Protein AF-X0XGS8-F1 (afdb_monomer)

Solvent-accessible surface area (backbone atoms only — not comparable to full-atom values): 13625 Å² total; per-residue (Å²): 110,66,70,63,52,53,54,38,59,57,40,64,45,49,81,46,58,87,55,101,89,42,46,64,49,59,59,74,60,36,56,24,54,25,38,37,79,72,68,58,21,57,31,43,40,76,42,61,38,80,87,76,38,92,86,30,62,34,57,69,48,92,73,86,45,70,42,61,46,48,38,51,48,50,21,26,40,64,55,73,32,54,31,41,35,23,34,34,22,59,40,99,80,73,67,50,75,74,46,74,49,73,31,39,37,69,42,73,51,67,63,89,89,47,61,28,33,32,36,42,54,82,58,89,68,53,80,49,44,72,32,38,73,76,50,38,90,48,94,77,57,32,53,31,43,30,34,33,32,22,61,57,34,65,67,42,59,61,41,60,46,49,51,71,43,56,47,101,83,65,49,50,40,50,65,32,40,35,35,41,35,62,49,78,66,59,69,84,91,53,71,79,77,59,45,57,34,54,16,38,85,73,3,41,31,25,44,59,45,93,85,75,40,54,35,51,60,72,79,40,35,31,43,43,44,65,51,44,92,98,62,89,68,80,78,48,84,42,75,50,81,65,134

Sequence (243 aa):
GALCYDAGLSVNMDYGPSGAIGGSGANGLAPADALKNTFSYSSAVKGYDSNSGPGQPIPIAMNNSYTGLLGMINPNLDAGYPVILGLVRYGLDGKTQVAGHEIVCDGYGFNLQVRYHHLNMGWGGVDDLWYSLDTIETTPDYDAVYQCVYNIRPTGTGEMVSGRVTGLNGIPIAGVQVSASVDPPPPPPTIPLPVRDSTNDRGIYAFRDSFFNQFLGSNTSYIVCAGRSGYFFQPHPQSLYTT

Foldseek 3Di:
DVVVVLQCVLQVWPDWDDDPPIDIDGPLQSSQVSCCPPVQAPGKDKAADPPVDPPDFFDDPPPPPLPTPNVQQVLCLLLQHKKKWKFFDDDPVRPHTPDIAIWIWRDWDDDPNQIWTQIGRVPPPQLRDTHRQCWRDHVVTTRHTGIMIGPTGNFADADKDKDFDADPVRQGDWFKKKWKAFPPADDPPDGDDTQIFTAHNRRMTISDDPDPRDDHHAPTFIWMDIDDPPDDDDTDGDGPHDD

pLDDT: mean 84.82, std 13.32, range [37.72, 98.5]

Nearest PDB structures (foldseek):
  7kjk-assembly1_Q3  TM=5.037E-01  e=3.241E-01  Vibrio phage XM1
  6yoa-assembly1_B  TM=5.015E-01  e=1.302E+00  Ligustrum vulgare
  3db4-assembly1_A  TM=4.323E-01  e=2.270E+00  Homo sapiens
  7yt9-assembly1_A  TM=2.874E-01  e=2.031E+00  Arabidopsis thaliana
  2x1k-assembly1_A-2  TM=2.047E-01  e=3.543E+00  Deinococcus radiodurans

Organism: NCBI:txid412755

Secondary structure (DSSP, 8-state):
-HHHHHHHHHTT-B---SBTTB--B--TTHHHHHHHHTT--SEEEEE--TTT-TTPPPPBPTTS-S-BHHHHHHHHHHTT--EEEEEEEE-TTSSSEEEEEEEEEEEEEEETTEEEEEEE-SSTTTT-EEEBTTBB--SS-B-EEEEEEEEEESS-BSB--EEE-B-TTS-B-TT-EEEEEESSPPPTT--PPPEEEE--TTSEEE---SSS-BPBPTT--EEEEEE-TT-----EEE-----

Mean predicted aligned error: 6.89 Å

Radius of gyration: 19.71 Å; Cα contacts (8 Å, |Δi|>4): 513; chains: 1; bounding box: 53×38×56 Å

Structure (mmCIF, N/CA/C/O backbone):
data_AF-X0XGS8-F1
#
_entry.id   AF-X0XGS8-F1
#
loop_
_atom_site.group_PDB
_atom_site.id
_atom_site.type_symbol
_atom_site.label_atom_id
_atom_site.label_alt_id
_atom_site.label_comp_id
_atom_site.label_asym_id
_atom_site.label_entity_id
_atom_site.label_seq_id
_atom_site.pdbx_PDB_ins_code
_atom_site.Cartn_x
_atom_site.Cartn_y
_atom_site.Cartn_z
_atom_site.occupancy
_atom_site.B_iso_or_equiv
_atom_site.auth_seq_id
_atom_site.auth_comp_id
_atom_site.auth_asym_id
_atom_site.auth_atom_id
_atom_site.pdbx_PDB_model_num
ATOM 1 N N . GLY A 1 1 ? -4.846 -2.352 -24.667 1.00 73.00 1 GLY A N 1
ATOM 2 C CA . GLY A 1 1 ? -3.897 -1.316 -25.111 1.00 73.00 1 GLY A CA 1
ATOM 3 C C . GLY A 1 1 ? -4.241 0.055 -24.564 1.00 73.00 1 GLY A C 1
ATOM 4 O O . GLY A 1 1 ? -3.390 0.629 -23.908 1.00 73.00 1 GLY A O 1
ATOM 5 N N . ALA A 1 2 ? -5.464 0.554 -24.795 1.00 92.50 2 ALA A N 1
ATOM 6 C CA . ALA A 1 2 ? -5.867 1.922 -24.433 1.00 92.50 2 ALA A CA 1
ATOM 7 C C . ALA A 1 2 ? -5.542 2.317 -22.979 1.00 92.50 2 ALA A C 1
ATOM 9 O O . ALA A 1 2 ? -4.826 3.285 -22.778 1.00 92.50 2 ALA A O 1
ATOM 10 N N . LEU A 1 3 ? -5.926 1.500 -21.988 1.00 95.12 3 LEU A N 1
ATOM 11 C CA . LEU A 1 3 ? -5.628 1.791 -20.578 1.00 95.12 3 LEU A CA 1
ATOM 12 C C . LEU A 1 3 ? -4.127 1.991 -20.297 1.00 95.12 3 LEU A C 1
ATOM 14 O O . LEU A 1 3 ? -3.757 2.931 -19.606 1.00 95.12 3 LEU A O 1
ATOM 18 N N . CYS A 1 4 ? -3.258 1.129 -20.834 1.00 95.00 4 CYS A N 1
ATOM 19 C CA . CYS A 1 4 ? -1.810 1.242 -20.632 1.00 95.00 4 CYS A CA 1
ATOM 20 C C . CYS A 1 4 ? -1.239 2.501 -21.296 1.00 95.00 4 CYS A C 1
ATOM 22 O O . CYS A 1 4 ? -0.341 3.131 -20.746 1.00 95.00 4 CYS A O 1
ATOM 24 N N . TYR A 1 5 ? -1.769 2.864 -22.465 1.00 95.50 5 TYR A N 1
ATOM 25 C CA . TYR A 1 5 ? -1.369 4.076 -23.171 1.00 95.50 5 TYR A CA 1
ATOM 26 C C . TYR A 1 5 ? -1.779 5.335 -22.396 1.00 95.50 5 TYR A C 1
ATOM 28 O O . TYR A 1 5 ? -0.940 6.201 -22.153 1.00 95.50 5 TYR A O 1
ATOM 36 N N . ASP A 1 6 ? -3.029 5.395 -21.932 1.00 98.00 6 ASP A N 1
ATOM 37 C CA . ASP A 1 6 ? -3.552 6.516 -21.146 1.00 98.00 6 ASP A CA 1
ATOM 38 C C . ASP A 1 6 ? -2.813 6.648 -19.807 1.00 98.00 6 ASP A C 1
ATOM 40 O O . ASP A 1 6 ? -2.440 7.750 -19.403 1.00 98.00 6 ASP A O 1
ATOM 44 N N . ALA A 1 7 ? -2.527 5.519 -19.148 1.00 97.12 7 ALA A N 1
ATOM 45 C CA . ALA A 1 7 ? -1.719 5.484 -17.934 1.00 97.12 7 ALA A CA 1
ATOM 46 C C . ALA A 1 7 ? -0.314 6.049 -18.180 1.00 97.12 7 ALA A C 1
ATOM 48 O O . ALA A 1 7 ? 0.110 6.944 -17.452 1.00 97.12 7 ALA A O 1
ATOM 49 N N . GLY A 1 8 ? 0.383 5.607 -19.231 1.00 97.56 8 GLY A N 1
ATOM 50 C CA . GLY A 1 8 ? 1.710 6.127 -19.561 1.00 97.56 8 GLY A CA 1
ATOM 51 C C . GLY A 1 8 ? 1.697 7.618 -19.922 1.00 97.56 8 GLY A C 1
ATOM 52 O O . GLY A 1 8 ? 2.539 8.375 -19.443 1.00 97.56 8 GLY A O 1
ATOM 53 N N . LEU A 1 9 ? 0.709 8.084 -20.695 1.00 97.94 9 LEU A N 1
ATOM 54 C CA . LEU A 1 9 ? 0.562 9.514 -20.990 1.00 97.94 9 LEU A CA 1
ATOM 55 C C . LEU A 1 9 ? 0.341 10.347 -19.722 1.00 97.94 9 LEU A C 1
ATOM 57 O O . LEU A 1 9 ? 0.957 11.399 -19.567 1.00 97.94 9 LEU A O 1
ATOM 61 N N . SER A 1 10 ? -0.495 9.869 -18.798 1.00 98.12 10 SER A N 1
ATOM 62 C CA . SER A 1 10 ? -0.848 10.603 -17.575 1.00 98.12 10 SER A CA 1
ATOM 63 C C . SER A 1 10 ? 0.335 10.870 -16.633 1.00 98.12 10 SER A C 1
ATOM 65 O O . SER A 1 10 ? 0.278 11.793 -15.822 1.00 98.12 10 SER A O 1
ATOM 67 N N . VAL A 1 11 ? 1.414 10.088 -16.752 1.00 97.50 11 VAL A N 1
ATOM 68 C CA . VAL A 1 11 ? 2.640 10.226 -15.948 1.00 97.50 11 VAL A CA 1
ATOM 69 C C . VAL A 1 11 ? 3.809 10.826 -16.732 1.00 97.50 11 VAL A C 1
ATOM 71 O O . VAL A 1 11 ? 4.928 10.846 -16.224 1.00 97.50 11 VAL A O 1
ATOM 74 N N . ASN A 1 12 ? 3.561 11.337 -17.945 1.00 97.25 12 ASN A N 1
ATOM 75 C CA . ASN A 1 12 ? 4.588 11.829 -18.870 1.00 97.25 12 ASN A CA 1
ATOM 76 C C . ASN A 1 12 ? 5.692 10.790 -19.126 1.00 97.25 12 ASN A C 1
ATOM 78 O O . ASN A 1 12 ? 6.876 11.106 -19.030 1.00 97.25 12 ASN A O 1
ATOM 82 N N . MET A 1 13 ? 5.292 9.547 -19.409 1.00 97.25 13 MET A N 1
ATOM 83 C CA . MET A 1 13 ? 6.212 8.448 -19.698 1.00 97.25 13 MET A CA 1
ATOM 84 C C . MET A 1 13 ? 7.216 8.835 -20.792 1.00 97.25 13 MET A C 1
ATOM 86 O O . MET A 1 13 ? 6.824 9.219 -21.897 1.00 97.25 13 MET A O 1
ATOM 90 N N . ASP A 1 14 ? 8.504 8.687 -20.493 1.00 95.31 14 ASP A N 1
ATOM 91 C CA . ASP A 1 14 ? 9.573 8.754 -21.482 1.00 95.31 14 ASP A CA 1
ATOM 92 C C . ASP A 1 14 ? 9.628 7.411 -22.208 1.00 95.31 14 ASP A C 1
ATOM 94 O O . ASP A 1 14 ? 10.188 6.434 -21.710 1.00 95.31 14 ASP A O 1
ATOM 98 N N . TYR A 1 15 ? 8.929 7.327 -23.339 1.00 94.56 15 TYR A N 1
ATOM 99 C CA . TYR A 1 15 ? 8.806 6.090 -24.099 1.00 94.56 15 TYR A CA 1
ATOM 100 C C . TYR A 1 15 ? 10.093 5.777 -24.862 1.00 94.56 15 TYR A C 1
ATOM 102 O O . TYR A 1 15 ? 10.441 6.453 -25.831 1.00 94.56 15 TYR A O 1
ATOM 110 N N . GLY A 1 16 ? 10.744 4.680 -24.487 1.00 92.00 16 GLY A N 1
ATOM 111 C CA . GLY A 1 16 ? 11.865 4.100 -25.218 1.00 92.00 16 GLY A CA 1
ATOM 112 C C . GLY A 1 16 ? 11.541 2.742 -25.852 1.00 92.00 16 GLY A C 1
ATOM 113 O O . GLY A 1 16 ? 10.512 2.125 -25.558 1.00 92.00 16 GLY A O 1
ATOM 114 N N . PRO A 1 17 ? 12.421 2.244 -26.738 1.00 86.69 17 PRO A N 1
ATOM 115 C CA . PRO A 1 17 ? 12.290 0.913 -27.322 1.00 86.69 17 PRO A CA 1
ATOM 116 C C . PRO A 1 17 ? 12.443 -0.182 -26.256 1.00 86.69 17 PRO A C 1
ATOM 118 O O . PRO A 1 17 ? 13.218 -0.041 -25.312 1.00 86.69 17 PRO A O 1
ATOM 121 N N . SER A 1 18 ? 11.754 -1.311 -26.434 1.00 78.50 18 SER A N 1
ATOM 122 C CA . SER A 1 18 ? 11.944 -2.497 -25.590 1.00 78.50 18 SER A CA 1
ATOM 123 C C . SER A 1 18 ? 13.319 -3.137 -25.827 1.00 78.50 18 SER A C 1
ATOM 125 O O . SER A 1 18 ? 13.690 -3.357 -26.982 1.00 78.50 18 SER A O 1
ATOM 127 N N . GLY A 1 19 ? 14.040 -3.518 -24.771 1.00 67.44 19 GLY A N 1
ATOM 128 C CA . GLY A 1 19 ? 15.270 -4.312 -24.876 1.00 67.44 19 GLY A CA 1
ATOM 129 C C . GLY A 1 19 ? 16.224 -4.111 -23.698 1.00 67.44 19 GLY A C 1
ATOM 130 O O . GLY A 1 19 ? 15.940 -3.351 -22.787 1.00 67.44 19 GLY A O 1
ATOM 131 N N . ALA A 1 20 ? 17.389 -4.762 -23.731 1.00 61.16 20 ALA A N 1
ATOM 132 C CA . ALA A 1 20 ? 18.354 -4.764 -22.620 1.00 61.16 20 ALA A CA 1
ATOM 133 C C . ALA A 1 20 ? 19.003 -3.396 -22.301 1.00 61.16 20 ALA A C 1
ATOM 135 O O . ALA A 1 20 ? 19.656 -3.249 -21.275 1.00 61.16 20 ALA A O 1
ATOM 136 N N . ILE A 1 21 ? 18.861 -2.419 -23.198 1.00 63.62 21 ILE A N 1
ATOM 137 C CA . ILE A 1 21 ? 19.455 -1.072 -23.113 1.00 63.62 21 ILE A CA 1
ATOM 138 C C . ILE A 1 21 ? 18.406 0.036 -23.298 1.00 63.62 21 ILE A C 1
ATOM 140 O O . ILE A 1 21 ? 18.760 1.199 -23.467 1.00 63.62 21 ILE A O 1
ATOM 144 N N . GLY A 1 22 ? 17.121 -0.328 -23.311 1.00 71.75 22 GLY A N 1
ATOM 145 C CA . GLY A 1 22 ? 16.003 0.589 -23.501 1.00 71.75 22 GLY A CA 1
ATOM 146 C C . GLY A 1 22 ? 14.862 0.264 -22.545 1.00 71.75 22 GLY A C 1
ATOM 147 O O . GLY A 1 22 ? 14.815 -0.803 -21.941 1.00 71.75 22 GLY A O 1
ATOM 148 N N . GLY A 1 23 ? 13.941 1.198 -22.385 1.00 87.00 23 GLY A N 1
ATOM 149 C CA . GLY A 1 23 ? 12.796 1.048 -21.504 1.00 87.00 23 GLY A CA 1
ATOM 150 C C . GLY A 1 23 ? 11.910 2.274 -21.598 1.00 87.00 23 GLY A C 1
ATOM 151 O O . GLY A 1 23 ? 12.301 3.280 -22.185 1.00 87.00 23 GLY A O 1
ATOM 152 N N . SER A 1 24 ? 10.707 2.171 -21.049 1.00 92.56 24 SER A N 1
ATOM 153 C CA . SER A 1 24 ? 9.871 3.342 -20.805 1.00 92.56 24 SER A CA 1
ATOM 154 C C . SER A 1 24 ? 9.912 3.646 -19.316 1.00 92.56 24 SER A C 1
ATOM 156 O O . SER A 1 24 ? 9.755 2.725 -18.517 1.00 92.56 24 SER A O 1
ATOM 158 N N . GLY A 1 25 ? 10.168 4.900 -18.952 1.00 92.31 25 GLY A N 1
ATOM 159 C CA . GLY A 1 25 ? 10.311 5.310 -17.556 1.00 92.31 25 GLY A CA 1
ATOM 160 C C . GLY A 1 25 ? 9.501 6.556 -17.231 1.00 92.31 25 GLY A C 1
ATOM 161 O O . GLY A 1 25 ? 9.296 7.429 -18.072 1.00 92.31 25 GLY A O 1
ATOM 162 N N . ALA A 1 26 ? 9.053 6.653 -15.986 1.00 94.62 26 ALA A N 1
ATOM 163 C CA . ALA A 1 26 ? 8.418 7.842 -15.439 1.00 94.62 26 ALA A CA 1
ATOM 164 C C . ALA A 1 26 ? 8.877 8.035 -13.989 1.00 94.62 26 ALA A C 1
ATOM 166 O O . ALA A 1 26 ? 9.552 7.189 -13.413 1.00 94.62 26 ALA A O 1
ATOM 167 N N . ASN A 1 27 ? 8.510 9.155 -13.375 1.00 92.19 27 ASN A N 1
ATOM 168 C CA . ASN A 1 27 ? 8.712 9.326 -11.939 1.00 92.19 27 ASN A CA 1
ATOM 169 C C . ASN A 1 27 ? 7.740 8.411 -11.168 1.00 92.19 27 ASN A C 1
ATOM 171 O O . ASN A 1 27 ? 6.529 8.591 -11.297 1.00 92.19 27 ASN A O 1
ATOM 175 N N . GLY A 1 28 ? 8.240 7.502 -10.323 1.00 90.69 28 GLY A N 1
ATOM 176 C CA . GLY A 1 28 ? 7.422 6.548 -9.557 1.00 90.69 28 GLY A CA 1
ATOM 177 C C . GLY A 1 28 ? 6.407 7.157 -8.574 1.00 90.69 28 GLY A C 1
ATOM 178 O O . GLY A 1 28 ? 5.485 6.472 -8.137 1.00 90.69 28 GLY A O 1
ATOM 179 N N . LEU A 1 29 ? 6.486 8.462 -8.269 1.00 94.88 29 LEU A N 1
ATOM 180 C CA . LEU A 1 29 ? 5.462 9.192 -7.500 1.00 94.88 29 LEU A CA 1
ATOM 181 C C . LEU A 1 29 ? 4.423 9.916 -8.373 1.00 94.88 29 LEU A C 1
ATOM 183 O O . LEU A 1 29 ? 3.400 10.367 -7.850 1.00 94.88 29 LEU A O 1
ATOM 187 N N . ALA A 1 30 ? 4.652 10.042 -9.684 1.00 96.88 30 ALA A N 1
ATOM 188 C CA . ALA A 1 30 ? 3.688 10.625 -10.620 1.00 96.88 30 ALA A CA 1
ATOM 189 C C . ALA A 1 30 ? 2.334 9.887 -10.666 1.00 96.88 30 ALA A C 1
ATOM 191 O O . ALA A 1 30 ? 1.318 10.579 -10.796 1.00 96.88 30 ALA A O 1
ATOM 192 N N . PRO A 1 31 ? 2.253 8.546 -10.481 1.00 97.81 31 PRO A N 1
ATOM 193 C CA . PRO A 1 31 ? 0.974 7.847 -10.409 1.00 97.81 31 PRO A CA 1
ATOM 194 C C . PRO A 1 31 ? 0.012 8.437 -9.376 1.00 97.81 31 PRO A C 1
ATOM 196 O O . PRO A 1 31 ? -1.185 8.485 -9.634 1.00 97.81 31 PRO A O 1
ATOM 199 N N . ALA A 1 32 ? 0.503 8.958 -8.245 1.00 97.81 32 ALA A N 1
ATOM 200 C CA . ALA A 1 32 ? -0.362 9.570 -7.237 1.00 97.81 32 ALA A CA 1
ATOM 201 C C . ALA A 1 32 ? -1.150 10.766 -7.797 1.00 97.81 32 ALA A C 1
ATOM 203 O O . ALA A 1 32 ? -2.349 10.896 -7.554 1.00 97.81 32 ALA A O 1
ATOM 204 N N . ASP A 1 33 ? -0.492 11.637 -8.564 1.00 98.12 33 ASP A N 1
ATOM 205 C CA . ASP A 1 33 ? -1.144 12.804 -9.162 1.00 98.12 33 ASP A CA 1
ATOM 206 C C . ASP A 1 33 ? -1.994 12.407 -10.367 1.00 98.12 33 ASP A C 1
ATOM 208 O O . ASP A 1 33 ? -3.099 12.920 -10.520 1.00 98.12 33 ASP A O 1
ATOM 212 N N . ALA A 1 34 ? -1.523 11.466 -11.187 1.00 98.31 34 ALA A N 1
ATOM 213 C CA . ALA A 1 34 ? -2.273 10.953 -12.329 1.00 98.31 34 ALA A CA 1
ATOM 214 C C . ALA A 1 34 ? -3.599 10.303 -11.904 1.00 98.31 34 ALA A C 1
ATOM 216 O O . ALA A 1 34 ? -4.648 10.614 -12.472 1.00 98.31 34 AL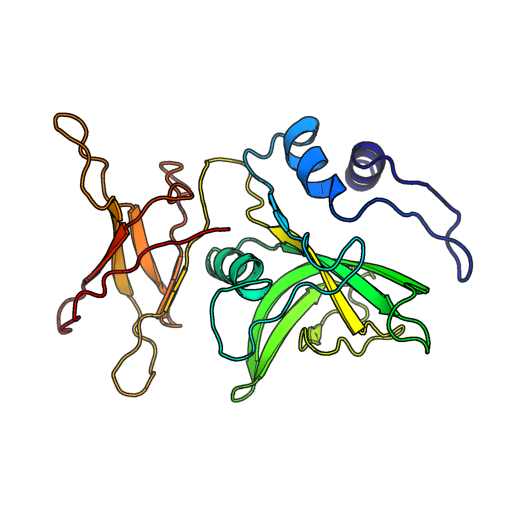A A O 1
ATOM 217 N N . LEU A 1 35 ? -3.575 9.463 -10.863 1.00 98.25 35 LEU A N 1
ATOM 218 C CA . LEU A 1 35 ? -4.767 8.830 -10.294 1.00 98.25 35 LEU A CA 1
ATOM 219 C C . LEU A 1 35 ? -5.817 9.872 -9.897 1.00 98.25 35 LEU A C 1
ATOM 221 O O . LEU A 1 35 ? -6.986 9.716 -10.243 1.00 98.25 35 LEU A O 1
ATOM 225 N N . LYS A 1 36 ? -5.405 10.963 -9.242 1.00 97.50 36 LYS A N 1
ATOM 226 C CA . LYS A 1 36 ? -6.321 12.029 -8.809 1.00 97.50 36 LYS A CA 1
ATOM 227 C C . LYS A 1 36 ? -6.790 12.917 -9.961 1.00 97.50 36 LYS A C 1
ATOM 229 O O . LYS A 1 36 ? -7.985 13.134 -10.129 1.00 97.50 36 LYS A O 1
ATOM 234 N N . ASN A 1 37 ? -5.856 13.423 -10.761 1.00 97.69 37 ASN A N 1
ATOM 235 C CA . ASN A 1 37 ? -6.121 14.489 -11.729 1.00 97.69 37 ASN A CA 1
ATOM 236 C C . ASN A 1 37 ? -6.659 13.969 -13.067 1.00 97.69 37 ASN A C 1
ATOM 238 O O . ASN A 1 37 ? -7.365 14.696 -13.759 1.00 97.69 37 ASN A O 1
ATOM 242 N N . THR A 1 38 ? -6.316 12.732 -13.437 1.00 97.88 38 THR A N 1
ATOM 243 C CA . THR A 1 38 ? -6.716 12.119 -14.715 1.00 97.88 38 THR A CA 1
ATOM 244 C C . THR A 1 38 ? -7.781 11.052 -14.498 1.00 97.88 38 THR A C 1
ATOM 246 O O . THR A 1 38 ? -8.801 11.047 -15.182 1.00 97.88 38 THR A O 1
ATOM 249 N N . PHE A 1 39 ? -7.584 10.173 -13.511 1.00 97.44 39 PHE A N 1
ATOM 250 C CA . PHE A 1 39 ? -8.469 9.023 -13.280 1.00 97.44 39 PHE A CA 1
ATOM 251 C C . PHE A 1 39 ? -9.511 9.243 -12.176 1.00 97.44 39 PHE A C 1
ATOM 253 O O . PHE A 1 39 ? -10.277 8.330 -11.875 1.00 97.44 39 PHE A O 1
ATOM 260 N N . SER A 1 40 ? -9.592 10.455 -11.614 1.00 96.38 40 SER A N 1
ATOM 261 C CA . SER A 1 40 ? -10.623 10.870 -10.650 1.00 96.38 40 SER A CA 1
ATOM 262 C C . SER A 1 40 ? -10.678 10.037 -9.361 1.00 96.38 40 SER A C 1
ATOM 264 O O . SER A 1 40 ? -11.723 9.956 -8.716 1.00 96.38 40 SER A O 1
ATOM 266 N N . TYR A 1 41 ? -9.558 9.435 -8.955 1.00 95.00 41 TYR A N 1
ATOM 267 C CA . TYR A 1 41 ? -9.434 8.855 -7.620 1.00 95.00 41 TYR A CA 1
ATOM 268 C C . TYR A 1 41 ? -9.494 9.975 -6.581 1.00 95.00 41 TYR A C 1
ATOM 270 O O . TYR A 1 41 ? -8.794 10.981 -6.698 1.00 95.00 41 TYR A O 1
ATOM 278 N N . SER A 1 42 ? -10.299 9.806 -5.534 1.00 91.81 42 SER A N 1
ATOM 279 C CA . SER A 1 42 ? -10.383 10.792 -4.453 1.00 91.81 42 SER A CA 1
ATOM 280 C C . SER A 1 42 ? -9.106 10.860 -3.615 1.00 91.81 42 SER A C 1
ATOM 282 O O . SER A 1 42 ? -8.850 11.867 -2.953 1.00 91.81 42 SER A O 1
ATOM 284 N N . SER A 1 43 ? -8.313 9.785 -3.603 1.00 92.62 43 SER A N 1
ATOM 285 C CA . SER A 1 43 ? -7.098 9.707 -2.806 1.00 92.62 43 SER A CA 1
ATOM 286 C C . SER A 1 43 ? -6.035 8.833 -3.463 1.00 92.62 43 SER A C 1
ATOM 288 O O . SER A 1 43 ? -6.329 7.779 -4.027 1.00 92.62 43 SER A O 1
ATOM 290 N N . ALA A 1 44 ? -4.804 9.331 -3.391 1.00 95.19 44 ALA A N 1
ATOM 291 C CA . ALA A 1 44 ? -3.549 8.641 -3.647 1.00 95.19 44 ALA A CA 1
ATOM 292 C C . ALA A 1 44 ? -2.439 9.514 -3.037 1.00 95.19 44 ALA A C 1
ATOM 294 O O . ALA A 1 44 ? -2.359 10.723 -3.317 1.00 95.19 44 ALA A O 1
ATOM 295 N N . VAL A 1 45 ? -1.623 8.925 -2.167 1.00 93.62 45 VAL A N 1
ATOM 296 C CA . VAL A 1 45 ? -0.640 9.633 -1.338 1.00 93.62 45 VAL A CA 1
ATOM 297 C C . VAL A 1 45 ? 0.769 9.199 -1.718 1.00 93.62 45 VAL A C 1
ATOM 299 O O . VAL A 1 45 ? 1.032 8.016 -1.912 1.00 93.62 45 VAL A O 1
ATOM 302 N N . LYS A 1 46 ? 1.672 10.178 -1.835 1.00 93.69 46 LYS A N 1
ATOM 303 C CA . LYS A 1 46 ? 3.092 9.971 -2.134 1.00 93.69 46 LYS A CA 1
ATOM 304 C C . LYS A 1 46 ? 3.842 9.676 -0.838 1.00 93.69 46 LYS A C 1
ATOM 306 O O . LYS A 1 46 ? 3.879 10.520 0.050 1.00 93.69 46 LYS A O 1
ATOM 311 N N . GLY A 1 47 ? 4.451 8.506 -0.754 1.00 89.94 47 GLY A N 1
ATOM 312 C CA . GLY A 1 47 ? 5.353 8.086 0.308 1.00 89.94 47 GLY A CA 1
ATOM 313 C C . GLY A 1 47 ? 6.791 8.048 -0.193 1.00 89.94 47 GLY A C 1
ATOM 314 O O . GLY A 1 47 ? 7.091 7.356 -1.163 1.00 89.94 47 GLY A O 1
ATOM 315 N N . TYR A 1 48 ? 7.674 8.800 0.455 1.00 86.50 48 TYR A N 1
ATOM 316 C CA . TYR A 1 48 ? 9.116 8.812 0.210 1.00 86.50 48 TYR A CA 1
ATOM 317 C C . TYR A 1 48 ? 9.826 9.380 1.443 1.00 86.50 48 TYR A C 1
ATOM 319 O O . TYR A 1 48 ? 9.213 10.100 2.233 1.00 86.50 48 TYR A O 1
ATOM 327 N N . ASP A 1 49 ? 11.110 9.075 1.617 1.00 82.69 49 ASP A N 1
ATOM 328 C CA . ASP A 1 49 ? 11.904 9.689 2.680 1.00 82.69 49 ASP A CA 1
ATOM 329 C C . ASP A 1 49 ? 12.402 11.076 2.242 1.00 82.69 49 ASP A C 1
ATOM 331 O O . ASP A 1 49 ? 13.328 11.211 1.441 1.00 82.69 49 ASP A O 1
ATOM 335 N N . SER A 1 50 ? 11.776 12.133 2.765 1.00 68.38 50 SER A N 1
ATOM 336 C CA . SER A 1 50 ? 12.167 13.517 2.478 1.00 68.38 50 SER A CA 1
ATOM 337 C C . SER A 1 50 ? 13.449 13.958 3.186 1.00 68.38 50 SER A C 1
ATOM 339 O O . SER A 1 50 ? 14.044 14.955 2.780 1.00 68.38 50 SER A O 1
ATOM 341 N N . ASN A 1 51 ? 13.864 13.260 4.246 1.00 66.94 51 ASN A N 1
ATOM 342 C CA . ASN A 1 51 ? 14.994 13.655 5.088 1.00 66.94 51 ASN A CA 1
ATOM 343 C C . ASN A 1 51 ? 16.322 13.099 4.572 1.00 66.94 51 ASN A C 1
ATOM 345 O O . ASN A 1 51 ? 17.366 13.717 4.776 1.00 66.94 51 ASN A O 1
ATOM 349 N N . SER A 1 52 ? 16.279 11.958 3.885 1.00 64.25 52 SER A N 1
ATOM 350 C CA . SER A 1 52 ? 17.473 11.288 3.357 1.00 64.25 52 SER A CA 1
ATOM 351 C C . SER A 1 52 ? 17.872 11.778 1.956 1.00 64.25 52 SER A C 1
ATOM 353 O O . SER A 1 52 ? 18.992 11.541 1.506 1.00 64.25 52 SER A O 1
ATOM 355 N N . GLY A 1 53 ? 16.997 12.534 1.286 1.00 60.69 53 GLY A N 1
ATOM 356 C CA . GLY A 1 53 ? 17.212 13.060 -0.062 1.00 60.69 53 GLY A CA 1
ATOM 357 C C . GLY A 1 53 ? 16.621 12.170 -1.165 1.00 60.69 53 GLY A C 1
ATOM 358 O O . GLY A 1 53 ? 16.164 11.058 -0.896 1.00 60.69 53 GLY A O 1
ATOM 359 N N . PRO A 1 54 ? 16.586 12.651 -2.424 1.00 59.34 54 PRO A N 1
ATOM 360 C CA . PRO A 1 54 ? 15.960 11.924 -3.522 1.00 59.34 54 PRO A CA 1
ATOM 361 C C . PRO A 1 54 ? 16.596 10.549 -3.718 1.00 59.34 54 PRO A C 1
ATOM 363 O O . PRO A 1 54 ? 17.818 10.426 -3.793 1.00 59.34 54 PRO A O 1
ATOM 366 N N . GLY A 1 55 ? 15.756 9.524 -3.837 1.00 65.88 55 GLY A N 1
ATOM 367 C CA . GLY A 1 55 ? 16.224 8.195 -4.199 1.00 65.88 55 GLY A CA 1
ATOM 368 C C . GLY A 1 55 ? 16.806 7.356 -3.063 1.00 65.88 55 GLY A C 1
ATOM 369 O O . GLY A 1 55 ? 17.389 6.307 -3.338 1.00 65.88 55 GLY A O 1
ATOM 370 N N . GLN A 1 56 ? 16.673 7.798 -1.812 1.00 78.62 56 GLN A N 1
ATOM 371 C CA . GLN A 1 56 ? 17.061 7.005 -0.646 1.00 78.62 56 GLN A CA 1
ATOM 372 C C . GLN A 1 56 ? 15.936 6.064 -0.191 1.00 78.62 56 GLN A C 1
ATOM 374 O O . GLN A 1 56 ? 14.763 6.395 -0.390 1.00 78.62 56 GLN A O 1
ATOM 379 N N . PRO A 1 57 ? 16.269 4.910 0.420 1.00 79.12 57 PRO A N 1
ATOM 380 C CA . PRO A 1 57 ? 15.276 3.948 0.881 1.00 79.12 57 PRO A CA 1
ATOM 381 C C . PRO A 1 57 ? 14.320 4.578 1.886 1.00 79.12 57 PRO A C 1
ATOM 383 O O . PRO A 1 57 ? 14.739 5.354 2.745 1.00 79.12 57 PRO A O 1
ATOM 386 N N . ILE A 1 58 ? 13.047 4.193 1.836 1.00 78.75 58 ILE A N 1
ATOM 387 C CA . ILE A 1 58 ? 12.123 4.527 2.918 1.00 78.75 58 ILE A CA 1
ATOM 388 C C . ILE A 1 58 ? 12.463 3.604 4.090 1.00 78.75 58 ILE A C 1
ATOM 390 O O . ILE A 1 58 ? 12.424 2.384 3.911 1.00 78.75 58 ILE A O 1
ATOM 394 N N . PRO A 1 59 ? 12.747 4.129 5.296 1.00 76.56 59 PRO A N 1
ATOM 395 C CA . PRO A 1 59 ? 13.058 3.283 6.435 1.00 76.56 59 PRO A CA 1
ATOM 396 C C . PRO A 1 59 ? 11.953 2.254 6.701 1.00 76.56 59 PRO A C 1
ATOM 398 O O . PRO A 1 59 ? 10.776 2.594 6.889 1.00 76.56 59 PRO A O 1
ATOM 401 N N . ILE A 1 60 ? 12.352 0.985 6.748 1.00 69.69 60 ILE A N 1
ATOM 402 C CA . ILE A 1 60 ? 11.521 -0.105 7.251 1.00 69.69 60 ILE A CA 1
ATOM 403 C C . ILE A 1 60 ? 11.706 -0.117 8.766 1.00 69.69 60 ILE A C 1
ATOM 405 O O . ILE A 1 60 ? 12.810 -0.310 9.275 1.00 69.69 60 ILE A O 1
ATOM 409 N N . ALA A 1 61 ? 10.637 0.139 9.518 1.00 61.94 61 ALA A N 1
ATOM 410 C CA . ALA A 1 61 ? 10.7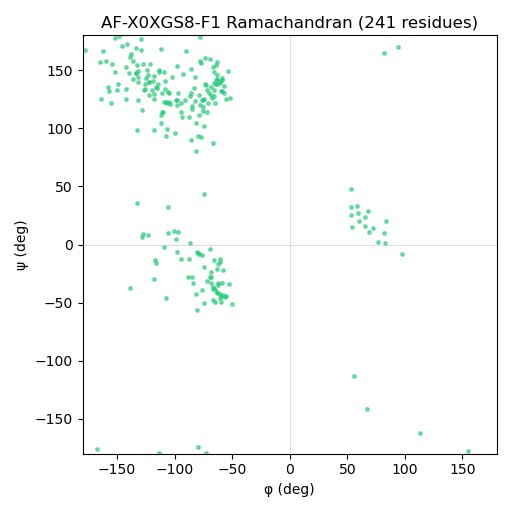24 0.097 10.970 1.00 61.94 61 ALA A CA 1
ATOM 411 C C . ALA A 1 61 ? 11.030 -1.336 11.448 1.00 61.94 61 ALA A C 1
ATOM 413 O O . ALA A 1 61 ? 10.259 -2.265 11.200 1.00 61.94 61 ALA A O 1
ATOM 414 N N . MET A 1 62 ? 12.140 -1.501 12.175 1.00 50.16 62 MET A N 1
ATOM 415 C CA . MET A 1 62 ? 12.704 -2.804 12.572 1.00 50.16 62 MET A CA 1
ATOM 416 C C . MET A 1 62 ? 11.872 -3.593 13.606 1.00 50.16 62 MET A C 1
ATOM 418 O O . MET A 1 62 ? 12.234 -4.708 13.966 1.00 50.16 62 MET A O 1
ATOM 422 N N . ASN A 1 63 ? 10.771 -3.044 14.128 1.00 49.06 63 ASN A N 1
ATOM 423 C CA . ASN A 1 63 ? 10.090 -3.566 15.322 1.00 49.06 63 ASN A CA 1
ATOM 424 C C . ASN A 1 63 ? 8.564 -3.703 15.182 1.00 49.06 63 ASN A C 1
ATOM 426 O O . ASN A 1 63 ? 7.841 -3.469 16.148 1.00 49.06 63 ASN A O 1
ATOM 430 N N . ASN A 1 64 ? 8.050 -4.063 13.999 1.00 51.03 64 ASN A N 1
ATOM 431 C CA . ASN A 1 64 ? 6.599 -4.120 13.732 1.00 51.03 64 ASN A CA 1
ATOM 432 C C . ASN A 1 64 ? 5.853 -2.807 14.047 1.00 51.03 64 ASN A C 1
ATOM 434 O O . ASN A 1 64 ? 4.625 -2.804 14.123 1.00 51.03 64 ASN A O 1
ATOM 438 N N . SER A 1 65 ? 6.578 -1.699 14.215 1.00 52.03 65 SER A N 1
ATOM 439 C CA . SER A 1 65 ? 5.995 -0.375 14.344 1.00 52.03 65 SER A CA 1
ATOM 440 C C . SER A 1 65 ? 5.413 0.020 12.991 1.00 52.03 65 SER A C 1
ATOM 442 O O . SER A 1 65 ? 6.081 -0.089 11.962 1.00 52.03 65 SER A O 1
ATOM 444 N N . TYR A 1 66 ? 4.162 0.475 12.983 1.00 58.56 66 TYR A N 1
ATOM 445 C CA . TYR A 1 66 ? 3.467 0.998 11.800 1.00 58.56 66 TYR A CA 1
ATOM 446 C C . TYR A 1 66 ? 3.977 2.407 11.442 1.00 58.56 66 TYR A C 1
ATOM 448 O O . TYR A 1 66 ? 3.206 3.318 11.169 1.00 58.56 66 TYR A O 1
ATOM 456 N N . THR A 1 67 ? 5.293 2.599 11.482 1.00 64.81 67 THR A N 1
ATOM 457 C CA . THR A 1 67 ? 6.000 3.841 11.153 1.00 64.81 67 THR A CA 1
ATOM 458 C C . THR A 1 67 ? 6.847 3.617 9.904 1.00 64.81 67 THR A C 1
ATOM 460 O O . THR A 1 67 ? 7.336 2.508 9.681 1.00 64.81 67 THR A O 1
ATOM 463 N N . GLY A 1 68 ? 7.045 4.654 9.091 1.00 80.69 68 GLY A N 1
ATOM 464 C CA . GLY A 1 68 ? 7.776 4.522 7.826 1.00 80.69 68 GLY A CA 1
ATOM 465 C C . GLY A 1 68 ? 7.018 3.658 6.814 1.00 80.69 68 GLY A C 1
ATOM 466 O O . GLY A 1 68 ? 5.791 3.727 6.727 1.00 80.69 68 GLY A O 1
ATOM 467 N N . LEU A 1 69 ? 7.734 2.827 6.050 1.00 89.25 69 LEU A N 1
ATOM 468 C CA . LEU A 1 69 ? 7.159 2.097 4.914 1.00 89.25 69 LEU A CA 1
ATOM 469 C C . LEU A 1 69 ? 5.972 1.196 5.294 1.00 89.25 69 LEU A C 1
ATOM 471 O O . LEU A 1 69 ? 4.943 1.186 4.620 1.00 89.25 69 LEU A O 1
ATOM 475 N N . LEU A 1 70 ? 6.081 0.466 6.405 1.00 89.69 70 LEU A N 1
ATOM 476 C CA . LEU A 1 70 ? 5.057 -0.497 6.822 1.00 89.69 70 LEU A CA 1
ATOM 477 C C . LEU A 1 70 ? 3.752 0.163 7.281 1.00 89.69 70 LEU A C 1
ATOM 479 O O . LEU A 1 70 ? 2.692 -0.446 7.141 1.00 89.69 70 LEU A O 1
ATOM 483 N N . GLY A 1 71 ? 3.827 1.394 7.797 1.00 87.25 71 GLY A N 1
ATOM 484 C CA . GLY A 1 71 ? 2.650 2.202 8.124 1.00 87.25 71 GLY A CA 1
ATOM 485 C C . GLY A 1 71 ? 1.881 2.657 6.884 1.00 87.25 71 GLY A C 1
ATOM 486 O O . GLY A 1 71 ? 0.668 2.810 6.944 1.00 87.25 71 GLY A O 1
ATOM 487 N N . MET A 1 72 ? 2.567 2.800 5.747 1.00 90.62 72 MET A N 1
ATOM 488 C CA . MET A 1 72 ? 1.941 3.136 4.466 1.00 90.62 72 MET A CA 1
ATOM 489 C C . MET A 1 72 ? 1.334 1.900 3.791 1.00 90.62 72 MET A C 1
ATOM 491 O O . MET A 1 72 ? 0.221 1.958 3.276 1.00 90.62 72 MET A O 1
ATOM 495 N N . ILE A 1 73 ? 2.038 0.763 3.809 1.00 93.75 73 ILE A N 1
ATOM 496 C CA . ILE A 1 73 ? 1.634 -0.439 3.063 1.00 93.75 73 ILE A CA 1
ATOM 497 C C . ILE A 1 73 ? 0.543 -1.236 3.790 1.00 93.75 73 ILE A C 1
ATOM 499 O O . ILE A 1 73 ? -0.517 -1.503 3.227 1.00 93.75 73 ILE A O 1
ATOM 503 N N . ASN A 1 74 ? 0.786 -1.650 5.036 1.00 92.12 74 ASN A N 1
ATOM 504 C CA . ASN A 1 74 ? -0.018 -2.712 5.649 1.00 92.12 74 ASN A CA 1
ATOM 505 C C . ASN A 1 74 ? -1.486 -2.319 5.887 1.00 92.12 74 ASN A C 1
ATOM 507 O O . ASN A 1 74 ? -2.339 -3.163 5.620 1.00 92.12 74 ASN A O 1
ATOM 511 N N . PRO A 1 75 ? -1.828 -1.079 6.298 1.00 91.12 75 PRO A N 1
ATOM 512 C CA . PRO A 1 75 ? -3.230 -0.690 6.433 1.00 91.12 75 PRO A CA 1
ATOM 513 C C . PRO A 1 75 ? -4.016 -0.722 5.124 1.00 91.12 75 PRO A C 1
ATOM 515 O O . PRO A 1 75 ? -5.197 -1.068 5.131 1.00 91.12 75 PRO A O 1
ATOM 518 N N . ASN A 1 76 ? -3.360 -0.423 3.999 1.00 93.56 76 ASN A N 1
ATOM 519 C CA . ASN A 1 76 ? -3.965 -0.551 2.676 1.00 93.56 76 ASN A CA 1
ATOM 520 C C . ASN A 1 76 ? -4.269 -2.018 2.371 1.00 93.56 76 ASN A C 1
ATOM 522 O O . ASN A 1 76 ? -5.408 -2.364 2.059 1.00 93.56 76 ASN A O 1
ATOM 526 N N . LEU A 1 77 ? -3.283 -2.895 2.566 1.00 95.00 77 LEU A N 1
ATOM 527 C CA . LEU A 1 77 ? -3.436 -4.328 2.316 1.00 95.00 77 LEU A CA 1
ATOM 528 C C . LEU A 1 77 ? -4.460 -4.988 3.254 1.00 95.00 77 LEU A C 1
ATOM 530 O O . LEU A 1 77 ? -5.251 -5.817 2.810 1.00 95.00 77 LEU A O 1
ATOM 534 N N . ASP A 1 78 ? -4.502 -4.592 4.528 1.00 93.31 78 ASP A N 1
ATOM 535 C CA . ASP A 1 78 ? -5.519 -5.036 5.491 1.00 93.31 78 ASP A CA 1
ATOM 536 C C . ASP A 1 78 ? -6.933 -4.602 5.070 1.00 93.31 78 ASP A C 1
ATOM 538 O O . ASP A 1 78 ? -7.899 -5.339 5.274 1.00 93.31 78 ASP A O 1
ATOM 542 N N . ALA A 1 79 ? -7.054 -3.425 4.446 1.00 90.06 79 ALA A N 1
ATOM 543 C CA . ALA A 1 79 ? -8.300 -2.921 3.876 1.00 90.06 79 ALA A CA 1
ATOM 544 C C . ALA A 1 79 ? -8.642 -3.532 2.500 1.00 90.06 79 ALA A C 1
ATOM 546 O O . ALA A 1 79 ? -9.748 -3.307 2.001 1.00 90.06 79 ALA A O 1
ATOM 547 N N . GLY A 1 80 ? -7.740 -4.321 1.905 1.00 91.50 80 GLY A N 1
ATOM 548 C CA . GLY A 1 80 ? -7.903 -4.935 0.584 1.00 91.50 80 GLY A CA 1
ATOM 549 C C . GLY A 1 80 ? -7.538 -4.024 -0.593 1.00 91.50 80 GLY A C 1
ATOM 550 O O . GLY A 1 80 ? -7.993 -4.270 -1.708 1.00 91.50 80 GLY A O 1
ATOM 551 N N . TYR A 1 81 ? -6.749 -2.976 -0.356 1.00 93.38 81 TYR A N 1
ATOM 552 C CA . TYR A 1 81 ? -6.275 -2.044 -1.377 1.00 93.38 81 TYR A CA 1
ATOM 553 C C . TYR A 1 81 ? -4.789 -2.289 -1.667 1.00 93.38 81 TYR A C 1
ATOM 555 O O . TYR A 1 81 ? -3.975 -2.192 -0.747 1.00 93.38 81 TYR A O 1
ATOM 563 N N . PRO A 1 82 ? -4.409 -2.595 -2.919 1.00 97.25 82 PRO A N 1
ATOM 564 C CA . PRO A 1 82 ? -3.006 -2.697 -3.295 1.00 97.25 82 PRO A CA 1
ATOM 565 C C . PRO A 1 82 ? -2.326 -1.322 -3.285 1.00 97.25 82 PRO A C 1
ATOM 567 O O . PRO A 1 82 ? -2.976 -0.278 -3.389 1.00 97.25 82 PRO A O 1
ATOM 570 N N . VAL A 1 83 ? -0.999 -1.330 -3.199 1.00 97.94 83 VAL A N 1
ATOM 571 C CA . VAL A 1 83 ? -0.148 -0.134 -3.258 1.00 97.94 83 VAL A CA 1
ATOM 572 C C . VAL A 1 83 ? 0.841 -0.243 -4.414 1.00 97.94 83 VAL A C 1
ATOM 574 O O . VAL A 1 83 ? 1.184 -1.345 -4.841 1.00 97.94 83 VAL A O 1
ATOM 577 N N . ILE A 1 84 ? 1.315 0.896 -4.914 1.00 98.44 84 ILE A N 1
ATOM 578 C CA . ILE A 1 84 ? 2.383 0.946 -5.923 1.00 98.44 84 ILE A CA 1
ATOM 579 C C . ILE A 1 84 ? 3.698 1.179 -5.188 1.00 98.44 84 ILE A C 1
ATOM 581 O O . ILE A 1 84 ? 3.771 2.094 -4.370 1.00 98.44 84 ILE A O 1
ATOM 585 N N . LEU A 1 85 ? 4.730 0.390 -5.471 1.00 97.25 85 LEU A N 1
ATOM 586 C CA . LEU A 1 85 ? 6.058 0.565 -4.881 1.00 97.25 85 LEU A CA 1
ATOM 587 C C . LEU A 1 85 ? 7.087 0.848 -5.974 1.00 97.25 85 LEU A C 1
ATOM 589 O O . LEU A 1 85 ? 7.044 0.242 -7.040 1.00 97.25 85 LEU A O 1
ATOM 593 N N . GLY A 1 86 ? 8.019 1.752 -5.683 1.00 94.75 86 GLY A N 1
ATOM 594 C CA . GLY A 1 86 ? 9.233 1.947 -6.466 1.00 94.75 86 GLY A CA 1
ATOM 595 C C . GLY A 1 86 ? 10.387 1.202 -5.810 1.00 94.75 86 GLY A C 1
ATOM 596 O O . GLY A 1 86 ? 10.732 1.480 -4.654 1.00 94.75 86 GLY A O 1
ATOM 597 N N . LEU A 1 87 ? 10.966 0.261 -6.545 1.00 93.94 87 LEU A N 1
ATOM 598 C CA . LEU A 1 87 ? 12.153 -0.496 -6.175 1.00 93.94 87 LEU A CA 1
ATOM 599 C C . LEU A 1 87 ? 13.396 0.191 -6.728 1.00 93.94 87 LEU A C 1
ATOM 601 O O . LEU A 1 87 ? 13.359 0.766 -7.815 1.00 93.94 87 LEU A O 1
ATOM 605 N N . VAL A 1 88 ? 14.503 0.108 -6.002 1.00 90.19 88 VAL A N 1
ATOM 606 C CA . VAL A 1 88 ? 15.790 0.666 -6.423 1.00 90.19 88 VAL A CA 1
ATOM 607 C C . VAL A 1 88 ? 16.899 -0.354 -6.246 1.00 90.19 88 VAL A C 1
ATOM 609 O O . VAL A 1 88 ? 16.909 -1.115 -5.279 1.00 90.19 88 VAL A O 1
ATOM 612 N N . ARG A 1 89 ? 17.851 -0.327 -7.179 1.00 90.50 89 ARG A N 1
ATOM 613 C CA . ARG A 1 89 ? 19.159 -0.955 -7.018 1.00 90.50 89 ARG A CA 1
ATOM 614 C C . ARG A 1 89 ? 20.257 0.100 -7.018 1.00 90.50 89 ARG A C 1
ATOM 616 O O . ARG A 1 89 ? 20.275 0.983 -7.884 1.00 90.50 89 ARG A O 1
ATOM 623 N N . TYR A 1 90 ? 21.190 -0.020 -6.086 1.00 88.69 90 TYR A N 1
ATOM 624 C CA . TYR A 1 90 ? 22.353 0.838 -5.934 1.00 88.69 90 TYR A CA 1
ATOM 625 C C . TYR A 1 90 ? 23.609 0.222 -6.559 1.00 88.69 90 TYR A C 1
ATOM 627 O O . TYR A 1 90 ? 23.748 -0.988 -6.723 1.00 88.69 90 TYR A O 1
ATOM 635 N N . GLY A 1 91 ? 24.542 1.085 -6.955 1.00 88.81 91 GLY A N 1
ATOM 636 C CA . GLY A 1 91 ? 25.880 0.683 -7.366 1.00 88.81 91 GLY A CA 1
ATOM 637 C C . GLY A 1 91 ? 26.738 0.250 -6.175 1.00 88.81 91 GLY A C 1
ATOM 638 O O . GLY A 1 91 ? 26.329 0.317 -5.018 1.00 88.81 91 GLY A O 1
ATOM 639 N N . LEU A 1 92 ? 27.988 -0.130 -6.451 1.00 88.56 92 LEU A N 1
ATOM 640 C CA . LEU A 1 92 ? 28.949 -0.577 -5.428 1.00 88.56 92 LEU A CA 1
ATOM 641 C C . LEU A 1 92 ? 29.263 0.477 -4.349 1.00 88.56 92 LEU A C 1
ATOM 643 O O . LEU A 1 92 ? 29.838 0.145 -3.316 1.00 88.56 92 LEU A O 1
ATOM 647 N N . ASP A 1 93 ? 28.921 1.744 -4.585 1.00 86.94 93 ASP A N 1
ATOM 648 C CA . ASP A 1 93 ? 29.056 2.828 -3.611 1.00 86.94 93 ASP A CA 1
ATOM 649 C C . ASP A 1 93 ? 27.910 2.873 -2.581 1.00 86.94 93 ASP A C 1
ATOM 651 O O . ASP A 1 93 ? 27.961 3.679 -1.648 1.00 86.94 93 ASP A O 1
ATOM 655 N N . GLY A 1 94 ? 26.883 2.033 -2.760 1.00 80.75 94 GLY A N 1
ATOM 656 C CA . GLY A 1 94 ? 25.689 1.953 -1.922 1.00 80.75 94 GLY A CA 1
ATOM 657 C C . GLY A 1 94 ? 24.806 3.201 -1.970 1.00 80.75 94 GLY A C 1
ATOM 658 O O . GLY A 1 94 ? 24.005 3.403 -1.062 1.00 80.75 94 GLY A O 1
ATOM 659 N N . LYS A 1 95 ? 24.991 4.084 -2.963 1.00 79.06 95 LYS A N 1
ATOM 660 C CA . LYS A 1 95 ? 24.318 5.397 -3.017 1.00 79.06 95 LYS A CA 1
ATOM 661 C C . LYS A 1 95 ? 23.829 5.778 -4.403 1.00 79.06 95 LYS A C 1
ATOM 663 O O . LYS A 1 95 ? 22.776 6.401 -4.523 1.00 79.06 95 LYS A O 1
ATOM 668 N N . THR A 1 96 ? 24.580 5.441 -5.444 1.00 85.50 96 THR A N 1
ATOM 669 C CA . THR A 1 96 ? 24.212 5.768 -6.819 1.00 85.50 96 THR A CA 1
ATOM 670 C C . THR A 1 96 ? 23.141 4.800 -7.289 1.00 85.50 96 THR A C 1
ATOM 672 O O . THR A 1 96 ? 23.380 3.597 -7.326 1.00 85.50 96 THR A O 1
ATOM 675 N N . GLN A 1 97 ? 21.969 5.306 -7.668 1.00 86.50 97 GLN A N 1
ATOM 676 C CA . GLN A 1 97 ? 20.936 4.474 -8.282 1.00 86.50 97 GLN A CA 1
ATOM 677 C C . GLN A 1 97 ? 21.398 4.012 -9.664 1.00 86.50 97 GLN A C 1
ATOM 679 O O . GLN A 1 97 ? 21.770 4.831 -10.504 1.00 86.50 97 GLN A O 1
ATOM 684 N N . VAL A 1 98 ? 21.367 2.703 -9.899 1.00 88.25 98 VAL A N 1
ATOM 685 C CA . VAL A 1 98 ? 21.759 2.094 -11.182 1.00 88.25 98 VAL A CA 1
ATOM 686 C C . VAL A 1 98 ? 20.598 1.397 -11.884 1.00 88.25 98 VAL A C 1
ATOM 688 O O . VAL A 1 98 ? 20.700 1.100 -13.072 1.00 88.25 98 VAL A O 1
ATOM 691 N N . ALA A 1 99 ? 19.506 1.125 -11.168 1.00 88.81 99 ALA A N 1
ATOM 692 C CA . ALA A 1 99 ? 18.250 0.646 -11.730 1.00 88.81 99 ALA A CA 1
ATOM 693 C C . ALA A 1 99 ? 17.076 1.026 -10.817 1.00 88.81 99 ALA A C 1
ATOM 695 O O . ALA A 1 99 ? 17.251 1.190 -9.607 1.00 88.81 99 ALA A O 1
ATOM 696 N N . GLY A 1 100 ? 15.888 1.125 -11.407 1.00 89.88 100 GLY A N 1
ATOM 697 C CA . GLY A 1 100 ? 14.619 1.281 -10.703 1.00 89.88 100 GLY A CA 1
ATOM 698 C C . GLY A 1 100 ? 13.540 0.414 -11.347 1.00 89.88 100 GLY A C 1
ATOM 699 O O . GLY A 1 100 ? 13.724 -0.044 -12.479 1.00 89.88 100 GLY A O 1
ATOM 700 N N . HIS A 1 101 ? 12.460 0.145 -10.614 1.00 94.25 101 HIS A N 1
ATOM 701 C CA . HIS A 1 101 ? 11.307 -0.606 -11.122 1.00 94.25 101 HIS A CA 1
ATOM 702 C C . HIS A 1 101 ? 10.037 -0.303 -10.331 1.00 94.25 101 HIS A C 1
ATOM 704 O O . HIS A 1 101 ? 10.050 -0.338 -9.102 1.00 94.25 101 HIS A O 1
ATOM 710 N N . GLU A 1 102 ? 8.938 -0.026 -11.024 1.00 95.56 102 GLU A N 1
ATOM 711 C CA . GLU A 1 102 ? 7.631 0.228 -10.424 1.00 95.56 102 GLU A CA 1
ATOM 712 C C . GLU A 1 102 ? 6.759 -1.030 -10.451 1.00 95.56 102 GLU A C 1
ATOM 714 O O . GLU A 1 102 ? 6.492 -1.604 -11.508 1.00 95.56 102 GLU A O 1
ATOM 719 N N . ILE A 1 103 ? 6.276 -1.432 -9.275 1.00 97.50 103 ILE A N 1
ATOM 720 C CA . ILE A 1 103 ? 5.547 -2.688 -9.063 1.00 97.50 103 ILE A CA 1
ATOM 721 C C . ILE A 1 103 ? 4.280 -2.478 -8.237 1.00 97.50 103 ILE A C 1
ATOM 723 O O . ILE A 1 103 ? 4.067 -1.420 -7.638 1.00 97.50 103 ILE A O 1
ATOM 727 N N . VAL A 1 104 ? 3.436 -3.508 -8.174 1.00 98.50 104 VAL A N 1
ATOM 728 C CA . VAL A 1 104 ? 2.262 -3.538 -7.293 1.00 98.50 104 VAL A CA 1
ATOM 729 C C . VAL A 1 104 ? 2.526 -4.475 -6.121 1.00 98.50 104 VAL A C 1
ATOM 731 O O . VAL A 1 104 ? 2.927 -5.614 -6.320 1.00 98.50 104 VAL A O 1
ATOM 734 N N . CYS A 1 105 ? 2.253 -4.022 -4.898 1.00 98.44 105 CYS A N 1
ATOM 735 C CA . CYS A 1 105 ? 2.143 -4.898 -3.736 1.00 98.44 105 CYS A CA 1
ATOM 736 C C . CYS A 1 105 ? 0.668 -5.058 -3.364 1.00 98.44 105 CYS A C 1
ATOM 738 O O . CYS A 1 105 ? -0.032 -4.074 -3.120 1.00 98.44 105 CYS A O 1
ATOM 740 N N . ASP A 1 106 ? 0.194 -6.299 -3.331 1.00 98.06 106 ASP A N 1
ATOM 741 C CA . ASP A 1 106 ? -1.221 -6.664 -3.173 1.00 98.06 106 ASP A CA 1
ATOM 742 C C . ASP A 1 106 ? -1.461 -7.678 -2.038 1.00 98.06 106 ASP A C 1
ATOM 744 O O . ASP A 1 106 ? -2.588 -8.123 -1.816 1.00 98.06 106 ASP A O 1
ATOM 748 N N . GLY A 1 107 ? -0.428 -8.006 -1.260 1.00 96.38 107 GLY A N 1
ATOM 749 C CA . GLY A 1 107 ? -0.559 -8.883 -0.105 1.00 96.38 107 GLY A CA 1
ATOM 750 C C . GLY A 1 107 ? 0.638 -8.826 0.831 1.00 96.38 107 GLY A C 1
ATOM 751 O O . GLY A 1 107 ? 1.745 -8.469 0.442 1.00 96.38 107 GLY A O 1
ATOM 752 N N . TYR A 1 108 ? 0.422 -9.195 2.092 1.00 94.56 108 TYR A N 1
ATOM 753 C CA . TYR A 1 108 ? 1.509 -9.462 3.031 1.00 94.56 108 TYR A CA 1
ATOM 754 C C . TYR A 1 108 ? 1.163 -10.644 3.942 1.00 94.56 108 TYR A C 1
ATOM 756 O O . TYR A 1 108 ? -0.002 -10.971 4.187 1.00 94.56 108 TYR A O 1
ATOM 764 N N . GLY A 1 109 ? 2.201 -11.320 4.410 1.00 91.31 109 GLY A N 1
ATOM 765 C CA . GLY A 1 109 ? 2.118 -12.528 5.206 1.00 91.31 109 GLY A CA 1
ATOM 766 C C . GLY A 1 109 ? 3.327 -12.665 6.113 1.00 91.31 109 GLY A C 1
ATOM 767 O O . GLY A 1 109 ? 4.239 -11.838 6.106 1.00 91.31 109 GLY A O 1
ATOM 768 N N . PHE A 1 110 ? 3.316 -13.716 6.921 1.00 87.75 110 PHE A N 1
ATOM 769 C CA . PHE A 1 110 ? 4.430 -14.043 7.794 1.00 87.75 110 PHE A CA 1
ATOM 770 C C . PHE A 1 110 ? 4.847 -15.481 7.541 1.00 87.75 110 PHE A C 1
ATOM 772 O O . PHE A 1 110 ? 4.001 -16.376 7.515 1.00 87.75 110 PHE A O 1
ATOM 779 N N . ASN A 1 111 ? 6.149 -15.692 7.401 1.00 87.00 111 ASN A N 1
ATOM 780 C CA . ASN A 1 111 ? 6.751 -17.000 7.575 1.00 87.00 111 ASN A CA 1
ATOM 781 C C . ASN A 1 111 ? 7.573 -16.935 8.863 1.00 87.00 111 ASN A C 1
ATOM 783 O O . ASN A 1 111 ? 8.521 -16.155 8.974 1.00 87.00 111 ASN A O 1
ATOM 787 N N . LEU A 1 112 ? 7.147 -17.700 9.870 1.00 84.12 112 LEU A N 1
ATOM 788 C CA . LEU A 1 112 ? 7.587 -17.540 11.256 1.00 84.12 112 LEU A CA 1
ATOM 789 C C . LEU A 1 112 ? 7.326 -16.102 11.749 1.00 84.12 112 LEU A C 1
ATOM 791 O O . LEU A 1 112 ? 6.174 -15.704 11.894 1.00 84.12 112 LEU A O 1
ATOM 795 N N . GLN A 1 113 ? 8.377 -15.330 12.016 1.00 81.38 113 GLN A N 1
ATOM 796 C CA . GLN A 1 113 ? 8.295 -13.933 12.464 1.00 81.38 113 GLN A CA 1
ATOM 797 C C . GLN A 1 113 ? 8.752 -12.944 11.386 1.00 81.38 113 GLN A C 1
ATOM 799 O O . GLN A 1 113 ? 8.692 -11.735 11.600 1.00 81.38 113 GLN A O 1
ATOM 804 N N . VAL A 1 114 ? 9.193 -13.449 10.231 1.00 83.88 114 VAL A N 1
ATOM 805 C CA . VAL A 1 114 ? 9.636 -12.619 9.115 1.00 83.88 114 VAL A CA 1
ATOM 806 C C . VAL A 1 114 ? 8.420 -12.268 8.273 1.00 83.88 114 VAL A C 1
ATOM 808 O O . VAL A 1 114 ? 7.624 -13.137 7.902 1.00 83.88 114 VAL A O 1
ATOM 811 N N . ARG A 1 115 ? 8.254 -10.972 8.018 1.00 88.56 115 ARG A N 1
ATOM 812 C CA . ARG A 1 115 ? 7.186 -10.449 7.173 1.00 88.56 115 ARG A CA 1
ATOM 813 C C . ARG A 1 115 ? 7.620 -10.540 5.716 1.00 88.56 115 ARG A C 1
ATOM 815 O O . ARG A 1 115 ? 8.723 -10.125 5.384 1.00 88.56 115 ARG A O 1
ATOM 822 N N . TYR A 1 116 ? 6.716 -11.019 4.876 1.00 93.62 116 TYR A N 1
ATOM 823 C CA . TYR A 1 116 ? 6.875 -11.022 3.430 1.00 93.62 116 TYR A CA 1
ATOM 824 C C . TYR A 1 116 ? 5.706 -10.294 2.780 1.00 93.62 116 TYR A C 1
ATOM 826 O O . TYR A 1 116 ? 4.584 -10.333 3.291 1.00 93.62 116 TYR A O 1
ATOM 834 N N . HIS A 1 117 ? 5.958 -9.686 1.631 1.00 96.12 117 HIS A N 1
ATOM 835 C CA . HIS A 1 117 ? 4.983 -8.979 0.816 1.00 96.12 117 HIS A CA 1
ATOM 836 C C . HIS A 1 117 ? 4.894 -9.641 -0.549 1.00 96.12 117 HIS A C 1
ATOM 838 O O . HIS A 1 117 ? 5.919 -9.949 -1.151 1.00 96.12 117 HIS A O 1
ATOM 844 N N . HIS A 1 118 ? 3.675 -9.890 -1.018 1.00 97.88 118 HIS A N 1
ATOM 845 C CA . HIS A 1 118 ? 3.456 -10.342 -2.382 1.00 97.88 118 HIS A CA 1
ATOM 846 C C . HIS A 1 118 ? 3.645 -9.150 -3.314 1.00 97.88 118 HIS A C 1
ATOM 848 O O . HIS A 1 118 ? 3.025 -8.099 -3.108 1.00 97.88 118 HIS A O 1
ATOM 854 N N . LEU A 1 119 ? 4.545 -9.307 -4.281 1.00 98.12 119 LEU A N 1
ATOM 855 C CA . LEU A 1 119 ? 4.887 -8.290 -5.263 1.00 98.12 119 LEU A CA 1
ATOM 856 C C . LEU A 1 119 ? 4.533 -8.821 -6.653 1.00 98.12 119 LEU A C 1
ATOM 858 O O . LEU A 1 119 ? 4.990 -9.893 -7.036 1.00 98.12 119 LEU A O 1
ATOM 862 N N . ASN A 1 120 ? 3.732 -8.062 -7.396 1.00 98.19 120 ASN A N 1
ATOM 863 C CA . ASN A 1 120 ? 3.488 -8.271 -8.815 1.00 98.19 120 ASN A CA 1
ATOM 864 C C . ASN A 1 120 ? 4.454 -7.395 -9.614 1.00 98.19 120 ASN A C 1
ATOM 866 O O . ASN A 1 120 ? 4.361 -6.163 -9.576 1.00 98.19 120 ASN A O 1
ATOM 870 N N . MET A 1 121 ? 5.363 -8.039 -10.340 1.00 96.12 121 MET A N 1
ATOM 871 C CA . MET A 1 121 ? 6.476 -7.397 -11.038 1.00 96.12 121 MET A CA 1
ATOM 872 C C . MET A 1 121 ? 6.065 -6.747 -12.361 1.00 96.12 121 MET A C 1
ATOM 874 O O . MET A 1 121 ? 6.872 -6.067 -12.990 1.00 96.12 121 MET A O 1
ATOM 878 N N . GLY A 1 122 ? 4.832 -6.963 -12.830 1.00 95.19 122 GLY A N 1
ATOM 879 C CA . GLY A 1 122 ? 4.371 -6.446 -14.119 1.00 95.19 122 GLY A CA 1
ATOM 880 C C . GLY A 1 122 ? 4.975 -7.164 -15.334 1.00 95.19 122 GLY A C 1
ATOM 881 O O . GLY A 1 122 ? 4.842 -6.685 -16.459 1.00 95.19 122 GLY A O 1
ATOM 882 N N . TRP A 1 123 ? 5.600 -8.330 -15.140 1.00 94.31 123 TRP A N 1
ATOM 883 C CA . TRP A 1 123 ? 6.252 -9.127 -16.193 1.00 94.31 123 TRP A CA 1
ATOM 884 C C . TRP A 1 123 ? 5.457 -10.379 -16.586 1.00 94.31 123 TRP A C 1
ATOM 886 O O . TRP A 1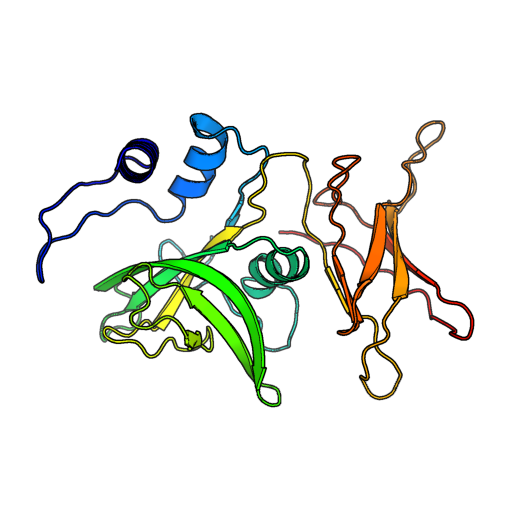 123 ? 6.015 -11.414 -16.943 1.00 94.31 123 TRP A O 1
ATOM 896 N N . GLY A 1 124 ? 4.125 -10.303 -16.518 1.00 93.38 124 GLY A N 1
ATOM 897 C CA . GLY A 1 124 ? 3.247 -11.412 -16.906 1.00 93.38 124 GLY A CA 1
ATOM 898 C C . GLY A 1 124 ? 3.322 -12.627 -15.972 1.00 93.38 124 GLY A C 1
ATOM 899 O O . GLY A 1 124 ? 3.094 -13.746 -16.428 1.00 93.38 124 GLY A O 1
ATOM 900 N N . GLY A 1 125 ? 3.644 -12.410 -14.692 1.00 95.00 125 GLY A N 1
ATOM 901 C CA . GLY A 1 125 ? 3.759 -13.451 -13.665 1.00 95.00 125 GLY A CA 1
ATOM 902 C C . GLY A 1 125 ? 5.187 -13.931 -13.396 1.00 95.00 125 GLY A C 1
ATOM 903 O O . GLY A 1 125 ? 5.400 -14.706 -12.467 1.00 95.00 125 GLY A O 1
ATOM 904 N N . VAL A 1 126 ? 6.166 -13.503 -14.198 1.00 94.88 126 VAL A N 1
ATOM 905 C CA . VAL A 1 126 ? 7.583 -13.774 -13.923 1.00 94.88 126 VAL A CA 1
ATOM 906 C C . VAL A 1 126 ? 8.006 -12.989 -12.683 1.00 94.88 126 VAL A C 1
ATOM 908 O O . VAL A 1 126 ? 7.785 -11.784 -12.628 1.00 94.88 126 VAL A O 1
ATOM 911 N N . ASP A 1 127 ? 8.621 -13.687 -11.726 1.00 95.25 127 ASP A N 1
ATOM 912 C CA . ASP A 1 127 ? 9.076 -13.155 -10.434 1.00 95.25 127 ASP A CA 1
ATOM 913 C C . ASP A 1 127 ? 7.960 -12.560 -9.545 1.00 95.25 127 ASP A C 1
ATOM 915 O O . ASP A 1 127 ? 8.227 -11.838 -8.588 1.00 95.25 127 ASP A O 1
ATOM 919 N N . ASP A 1 128 ? 6.695 -12.919 -9.791 1.00 97.06 128 ASP A N 1
ATOM 920 C CA . ASP A 1 128 ? 5.604 -12.629 -8.855 1.00 97.06 128 ASP A CA 1
ATOM 921 C C . ASP A 1 128 ? 5.695 -13.589 -7.650 1.00 97.06 128 ASP A C 1
ATOM 923 O O . ASP A 1 128 ? 5.351 -14.772 -7.749 1.00 97.06 128 ASP A O 1
ATOM 927 N N . LEU A 1 129 ? 6.202 -13.107 -6.510 1.00 96.06 129 LEU A N 1
ATOM 928 C CA . LEU A 1 129 ? 6.474 -13.910 -5.307 1.00 96.06 129 LEU A CA 1
ATOM 929 C C . LEU A 1 129 ? 6.302 -13.100 -4.008 1.00 96.06 129 LEU A C 1
ATOM 931 O O . LEU A 1 129 ? 5.972 -11.915 -4.002 1.00 96.06 129 LEU A O 1
ATOM 935 N N . TRP A 1 130 ? 6.522 -13.780 -2.878 1.00 96.38 130 TRP A N 1
ATOM 936 C CA . TRP A 1 130 ? 6.543 -13.205 -1.535 1.00 96.38 130 TRP A CA 1
ATOM 937 C C . TRP A 1 130 ? 7.978 -12.828 -1.140 1.00 96.38 130 TRP A C 1
ATOM 939 O O . TRP A 1 130 ? 8.787 -13.713 -0.866 1.00 96.38 130 TRP A O 1
ATOM 949 N N . TYR A 1 131 ? 8.277 -11.532 -1.063 1.00 94.00 131 TYR A N 1
ATOM 950 C CA . TYR A 1 131 ? 9.613 -10.995 -0.773 1.00 94.00 131 TYR A CA 1
ATOM 951 C C . TYR A 1 131 ? 9.692 -10.358 0.610 1.00 94.00 131 TYR A C 1
ATOM 953 O O . TYR A 1 131 ? 8.716 -9.777 1.087 1.00 94.00 131 TYR A O 1
ATOM 961 N N . SER A 1 132 ? 10.863 -10.427 1.246 1.00 90.75 132 SER A N 1
ATOM 962 C CA . SER A 1 132 ? 11.173 -9.473 2.312 1.00 90.75 132 SER A CA 1
ATOM 963 C C . SER A 1 132 ? 11.438 -8.117 1.663 1.00 90.75 132 SER A C 1
ATOM 965 O O . SER A 1 132 ? 12.129 -8.048 0.652 1.00 90.75 132 SER A O 1
ATOM 967 N N . LEU A 1 133 ? 10.923 -7.032 2.236 1.00 90.00 133 LEU A N 1
ATOM 968 C CA . LEU A 1 133 ? 11.218 -5.691 1.718 1.00 90.00 133 LEU A CA 1
ATOM 969 C C . LEU A 1 133 ? 12.627 -5.205 2.094 1.00 90.00 133 LEU A C 1
ATOM 971 O O . LEU A 1 133 ? 13.056 -4.178 1.578 1.00 90.00 133 LEU A O 1
ATOM 975 N N . ASP A 1 134 ? 13.333 -5.936 2.966 1.00 82.00 134 ASP A N 1
ATOM 976 C CA . ASP A 1 134 ? 14.735 -5.660 3.297 1.00 82.00 134 ASP A CA 1
ATOM 977 C C . ASP A 1 134 ? 15.684 -6.026 2.143 1.00 82.00 134 ASP A C 1
ATOM 979 O O . ASP A 1 134 ? 16.724 -5.395 1.996 1.00 82.00 134 ASP A O 1
ATOM 983 N N . THR A 1 135 ? 15.335 -7.046 1.346 1.00 79.75 135 THR A N 1
ATOM 984 C CA . THR A 1 135 ? 16.090 -7.511 0.168 1.00 79.75 135 THR A CA 1
ATOM 985 C C . THR A 1 135 ? 15.151 -8.218 -0.813 1.00 79.75 135 THR A C 1
ATOM 987 O O . THR A 1 135 ? 14.533 -9.229 -0.458 1.00 79.75 135 THR A O 1
ATOM 990 N N . ILE A 1 136 ? 15.070 -7.733 -2.054 1.00 90.31 136 ILE A N 1
ATOM 991 C CA . ILE A 1 136 ? 14.169 -8.266 -3.086 1.00 90.31 136 ILE A CA 1
ATOM 992 C C . ILE A 1 136 ? 15.004 -9.033 -4.115 1.00 90.31 136 ILE A C 1
ATOM 994 O O . ILE A 1 136 ? 15.561 -8.474 -5.060 1.00 90.31 136 ILE A O 1
ATOM 998 N N . GLU A 1 137 ? 15.119 -10.341 -3.892 1.00 89.19 137 GLU A N 1
ATOM 999 C CA . GLU A 1 137 ? 15.954 -11.247 -4.686 1.00 89.19 137 GLU A CA 1
ATOM 1000 C C . GLU A 1 137 ? 15.248 -11.680 -5.986 1.00 89.19 137 GLU A C 1
ATOM 1002 O O . GLU A 1 137 ? 14.665 -12.762 -6.075 1.00 89.19 137 GLU A O 1
ATOM 1007 N N . THR A 1 138 ? 15.287 -10.817 -7.001 1.00 86.88 138 THR A N 1
ATOM 1008 C CA . THR A 1 138 ? 14.789 -11.070 -8.368 1.00 86.88 138 THR A CA 1
ATOM 1009 C C . THR A 1 138 ? 15.917 -11.108 -9.397 1.00 86.88 138 THR A C 1
ATOM 1011 O O . THR A 1 138 ? 17.089 -10.964 -9.055 1.00 86.88 138 THR A O 1
ATOM 1014 N N . THR A 1 139 ? 15.595 -11.317 -10.679 1.00 82.88 139 THR A N 1
ATOM 1015 C CA . THR A 1 139 ? 16.564 -11.128 -11.773 1.00 82.88 139 THR A CA 1
ATOM 1016 C C . THR A 1 139 ? 16.094 -10.018 -12.727 1.00 82.88 139 THR A C 1
ATOM 1018 O O . THR A 1 139 ? 15.302 -10.299 -13.626 1.00 82.88 139 THR A O 1
ATOM 1021 N N . PRO A 1 140 ? 16.601 -8.770 -12.613 1.00 82.9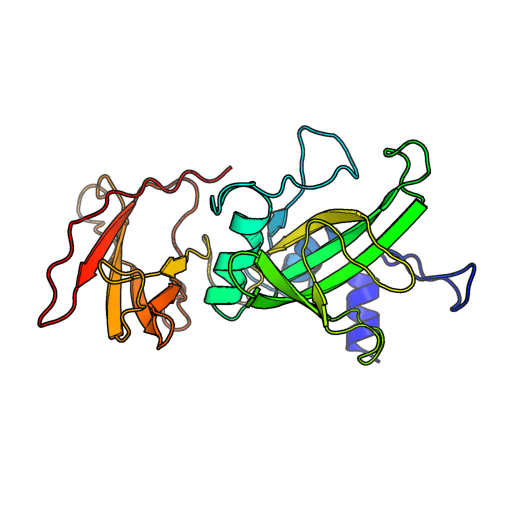4 140 PRO A N 1
ATOM 1022 C CA . PRO A 1 140 ? 17.623 -8.282 -11.674 1.00 82.94 140 PRO A CA 1
ATOM 1023 C C . PRO A 1 140 ? 17.101 -8.130 -10.242 1.00 82.94 140 PRO A C 1
ATOM 1025 O O . PRO A 1 140 ? 15.899 -8.027 -10.041 1.00 82.94 140 PRO A O 1
ATOM 1028 N N . ASP A 1 141 ? 18.009 -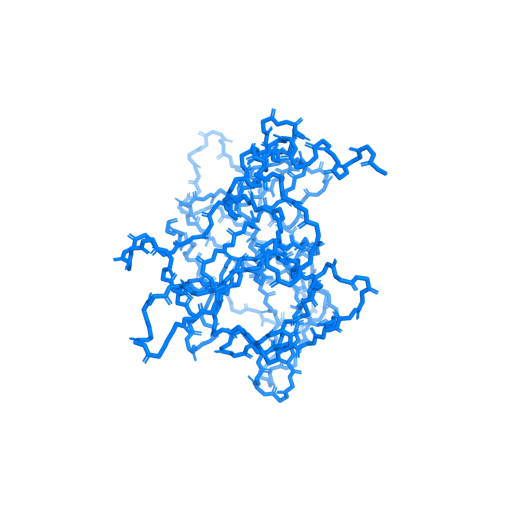8.085 -9.274 1.00 90.44 141 ASP A N 1
ATOM 1029 C CA . ASP A 1 141 ? 17.748 -7.854 -7.853 1.00 90.44 141 ASP A CA 1
ATOM 1030 C C . ASP A 1 141 ? 17.485 -6.374 -7.533 1.00 90.44 141 ASP A C 1
ATOM 1032 O O . ASP A 1 141 ? 17.895 -5.477 -8.276 1.00 90.44 141 ASP A O 1
ATOM 1036 N N . TYR A 1 142 ? 16.811 -6.118 -6.408 1.00 91.88 142 TYR A N 1
ATOM 1037 C CA . TYR A 1 142 ? 16.599 -4.771 -5.875 1.00 91.88 142 TYR A CA 1
ATOM 1038 C C . TYR A 1 142 ? 16.929 -4.711 -4.382 1.00 91.88 142 TYR A C 1
ATOM 1040 O O . TYR A 1 142 ? 16.589 -5.609 -3.607 1.00 91.88 142 TYR A O 1
ATOM 1048 N N . ASP A 1 143 ? 17.568 -3.615 -3.977 1.00 89.38 143 ASP A N 1
ATOM 1049 C CA . ASP A 1 143 ? 18.086 -3.431 -2.621 1.00 89.38 143 ASP A CA 1
ATOM 1050 C C . ASP A 1 143 ? 17.019 -2.920 -1.655 1.00 89.38 143 ASP A C 1
ATOM 1052 O O . ASP A 1 143 ? 17.072 -3.213 -0.465 1.00 89.38 143 ASP A O 1
ATOM 1056 N N . ALA A 1 144 ? 16.075 -2.105 -2.140 1.00 89.31 144 ALA A N 1
ATOM 1057 C CA . ALA A 1 144 ? 15.093 -1.466 -1.274 1.00 89.31 144 ALA A CA 1
ATOM 1058 C C . ALA A 1 144 ? 13.862 -0.935 -2.015 1.00 89.31 144 ALA A C 1
ATOM 1060 O O . ALA A 1 144 ? 13.861 -0.722 -3.230 1.00 89.31 144 ALA A O 1
ATOM 1061 N N . VAL A 1 145 ? 12.838 -0.609 -1.225 1.00 92.25 145 VAL A N 1
ATOM 1062 C CA . VAL A 1 145 ? 11.731 0.263 -1.626 1.00 92.25 145 VAL A CA 1
ATOM 1063 C C . VAL A 1 145 ? 12.073 1.710 -1.263 1.00 92.25 145 VAL A C 1
ATOM 1065 O O . VAL A 1 145 ? 12.334 2.026 -0.100 1.00 92.25 145 VAL A O 1
ATOM 1068 N N . TYR A 1 146 ? 12.034 2.610 -2.243 1.00 89.31 146 TYR A N 1
ATOM 1069 C CA . TYR A 1 146 ? 12.359 4.034 -2.051 1.00 89.31 146 TYR A CA 1
ATOM 1070 C C . TYR A 1 146 ? 11.175 4.971 -2.320 1.00 89.31 146 TYR A C 1
ATOM 1072 O O . TYR A 1 146 ? 11.208 6.148 -1.955 1.00 89.31 146 TYR A O 1
ATOM 1080 N N . GLN A 1 147 ? 10.111 4.450 -2.933 1.00 91.69 147 GLN A N 1
ATOM 1081 C CA . GLN A 1 147 ? 8.873 5.172 -3.210 1.00 91.69 147 GLN A CA 1
ATOM 1082 C C . GLN A 1 147 ? 7.664 4.276 -2.954 1.00 91.69 147 GLN A C 1
ATOM 1084 O O . GLN A 1 147 ? 7.710 3.065 -3.156 1.00 91.69 147 GLN A O 1
ATOM 1089 N N . CYS A 1 148 ? 6.569 4.884 -2.518 1.00 95.12 148 CYS A N 1
ATOM 1090 C CA . CYS A 1 148 ? 5.297 4.219 -2.289 1.00 95.12 148 CYS A CA 1
ATOM 1091 C C . CYS A 1 148 ? 4.163 5.153 -2.719 1.00 95.12 148 CYS A C 1
ATOM 1093 O O . CYS A 1 148 ? 4.158 6.327 -2.356 1.00 95.12 148 CYS A O 1
ATOM 1095 N N . VAL A 1 149 ? 3.187 4.651 -3.468 1.00 97.19 149 VAL A N 1
ATOM 1096 C CA . VAL A 1 149 ? 1.890 5.307 -3.637 1.00 97.19 149 VAL A CA 1
ATOM 1097 C C . VAL A 1 149 ? 0.852 4.454 -2.934 1.00 97.19 149 VAL A C 1
ATOM 1099 O O . VAL A 1 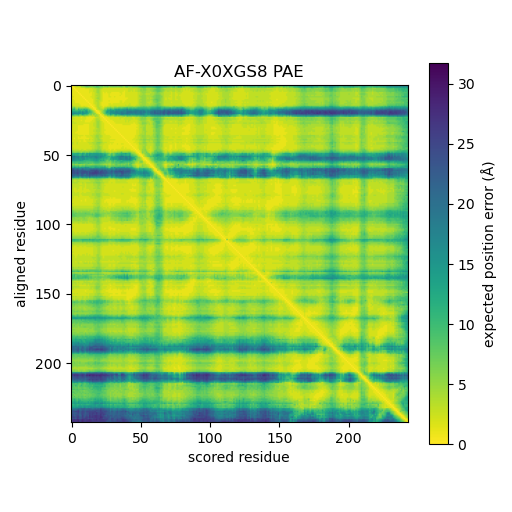149 ? 0.592 3.315 -3.321 1.00 97.19 149 VAL A O 1
ATOM 1102 N N . TYR A 1 150 ? 0.277 5.016 -1.879 1.00 95.19 150 TYR A N 1
ATOM 1103 C CA . TYR A 1 150 ? -0.644 4.331 -0.981 1.00 95.19 150 TYR A CA 1
ATOM 1104 C C . TYR A 1 150 ? -1.921 5.145 -0.799 1.00 95.19 150 TYR A C 1
ATOM 1106 O O . TYR A 1 150 ? -2.063 6.244 -1.344 1.00 95.19 150 TYR A O 1
ATOM 1114 N N . ASN A 1 151 ? -2.868 4.593 -0.042 1.00 93.00 151 ASN A N 1
ATOM 1115 C CA . ASN A 1 151 ? -4.177 5.193 0.195 1.00 93.00 151 ASN A CA 1
ATOM 1116 C C . ASN A 1 151 ? -4.937 5.424 -1.127 1.00 93.00 151 ASN A C 1
ATOM 1118 O O . ASN A 1 151 ? -5.648 6.415 -1.288 1.00 93.00 151 ASN A O 1
ATOM 1122 N N . ILE A 1 152 ? -4.729 4.527 -2.101 1.00 94.50 152 ILE A N 1
ATOM 1123 C CA . ILE A 1 152 ? -5.282 4.626 -3.454 1.00 94.50 152 ILE A CA 1
ATOM 1124 C C . ILE A 1 152 ? -6.742 4.186 -3.414 1.00 94.50 152 ILE A C 1
ATOM 1126 O O . ILE A 1 152 ? -7.033 3.004 -3.234 1.00 94.50 152 ILE A O 1
ATOM 1130 N N . ARG A 1 153 ? -7.674 5.121 -3.613 1.00 90.25 153 ARG A N 1
ATOM 1131 C CA . ARG A 1 153 ? -9.106 4.790 -3.653 1.00 90.25 153 ARG A CA 1
ATOM 1132 C C . ARG A 1 153 ? -9.937 5.741 -4.521 1.00 90.25 153 ARG A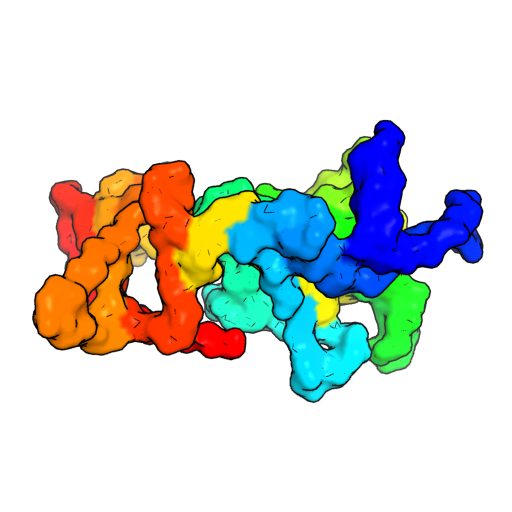 C 1
ATOM 1134 O O . ARG A 1 153 ? -9.620 6.930 -4.594 1.00 90.25 153 ARG A O 1
ATOM 1141 N N . PRO A 1 154 ? -11.023 5.242 -5.143 1.00 90.62 154 PRO A N 1
ATOM 1142 C CA . PRO A 1 154 ? -11.910 6.068 -5.960 1.00 90.62 154 PRO A CA 1
ATOM 1143 C C . PRO A 1 154 ? -12.713 7.102 -5.161 1.00 90.62 154 PRO A C 1
ATOM 1145 O O . PRO A 1 154 ? -12.994 8.178 -5.679 1.00 90.62 154 PRO A O 1
ATOM 1148 N N . THR A 1 155 ? -13.096 6.791 -3.916 1.00 85.88 155 THR A N 1
ATOM 1149 C CA . THR A 1 155 ? -13.980 7.639 -3.097 1.00 85.88 155 THR A CA 1
ATOM 1150 C C . THR A 1 155 ? -13.505 7.782 -1.649 1.00 85.88 155 THR A C 1
ATOM 1152 O O . THR A 1 155 ? -12.758 6.955 -1.131 1.00 85.88 155 THR A O 1
ATOM 1155 N N . GLY A 1 156 ? -13.948 8.857 -0.987 1.00 80.69 156 GLY A N 1
ATOM 1156 C CA . GLY A 1 156 ? -13.641 9.157 0.416 1.00 80.69 156 GLY A CA 1
ATOM 1157 C C . GLY A 1 156 ? -12.283 9.828 0.656 1.00 80.69 156 GLY A C 1
ATOM 1158 O O . GLY A 1 156 ? -11.400 9.855 -0.205 1.00 80.69 156 GLY A O 1
ATOM 1159 N N . THR A 1 157 ? -12.125 10.387 1.853 1.00 78.25 157 THR A N 1
ATOM 1160 C CA . THR A 1 157 ? -10.952 11.156 2.309 1.00 78.25 157 THR A CA 1
ATOM 1161 C C . THR A 1 157 ? -10.514 10.678 3.687 1.00 78.25 157 THR A C 1
ATOM 1163 O O . THR A 1 157 ? -11.371 10.232 4.441 1.00 78.25 157 THR A O 1
ATOM 1166 N N . GLY A 1 158 ? -9.238 10.848 4.042 1.00 83.44 158 GLY A N 1
ATOM 1167 C CA . GLY A 1 158 ? -8.667 10.417 5.326 1.0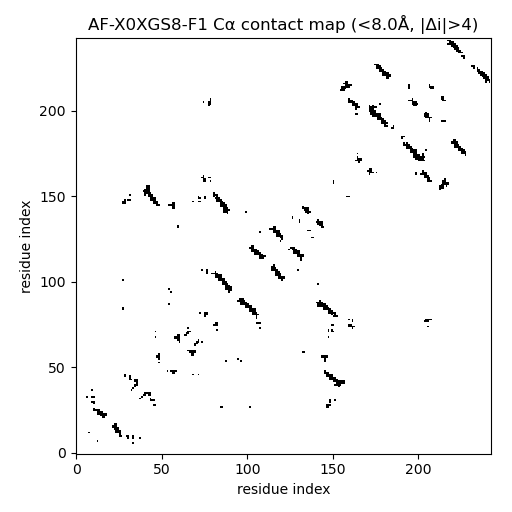0 83.44 158 GLY A CA 1
ATOM 1168 C C . GLY A 1 158 ? -7.640 9.296 5.162 1.00 83.44 158 GLY A C 1
ATOM 1169 O O . GLY A 1 158 ? -7.148 9.058 4.062 1.00 83.44 158 GLY A O 1
ATOM 1170 N N . GLU A 1 159 ? -7.331 8.584 6.233 1.00 83.94 159 GLU A N 1
ATOM 1171 C CA . GLU A 1 159 ? -6.321 7.533 6.292 1.00 83.94 159 GLU A CA 1
ATOM 1172 C C . GLU A 1 159 ? -6.958 6.150 6.412 1.00 83.94 159 GLU A C 1
ATOM 1174 O O . GLU A 1 159 ? -7.928 5.946 7.150 1.00 83.94 159 GLU A O 1
ATOM 1179 N N . MET A 1 160 ? -6.378 5.177 5.706 1.00 85.88 160 MET A N 1
ATOM 1180 C CA . MET A 1 160 ? -6.641 3.772 5.997 1.00 85.88 160 MET A CA 1
ATOM 1181 C C . MET A 1 160 ? -5.889 3.400 7.268 1.00 85.88 160 MET A C 1
ATOM 1183 O O . MET A 1 160 ? -4.664 3.463 7.319 1.00 85.88 160 MET A O 1
ATOM 1187 N N . VAL A 1 161 ? -6.637 3.009 8.293 1.00 86.31 161 VAL A N 1
ATOM 1188 C CA . VAL A 1 161 ? -6.090 2.590 9.581 1.00 86.31 161 VAL A CA 1
ATOM 1189 C C . VAL A 1 161 ? -6.572 1.182 9.861 1.00 86.31 161 VAL A C 1
ATOM 1191 O O . VAL A 1 161 ? -7.769 0.897 9.786 1.00 86.31 161 VAL A O 1
ATOM 1194 N N . SER A 1 162 ? -5.631 0.307 10.184 1.00 89.62 162 SER A N 1
ATOM 1195 C CA . SER A 1 162 ? -5.892 -1.091 10.488 1.00 89.62 162 SER A CA 1
ATOM 1196 C C . SER A 1 162 ? -5.238 -1.503 11.794 1.00 89.62 162 SER A C 1
ATOM 1198 O O . SER A 1 162 ? -4.395 -0.807 12.364 1.00 89.62 162 SER A O 1
ATOM 1200 N N . GLY A 1 163 ? -5.633 -2.674 12.270 1.00 89.31 163 GLY A N 1
ATOM 1201 C CA . GLY A 1 163 ? -4.972 -3.323 13.380 1.00 89.31 163 GLY A CA 1
ATOM 1202 C C . GLY A 1 163 ? -5.419 -4.763 13.528 1.00 89.31 163 GLY A C 1
ATOM 1203 O O . GLY A 1 163 ? -6.199 -5.296 12.737 1.00 89.31 163 GLY A O 1
ATOM 1204 N N . ARG A 1 164 ? -4.915 -5.407 14.580 1.00 89.62 164 ARG A N 1
ATOM 1205 C CA . ARG A 1 164 ? -5.275 -6.781 14.926 1.00 89.62 164 ARG A CA 1
ATOM 1206 C C . ARG A 1 164 ? -5.772 -6.866 16.355 1.00 89.62 164 ARG A C 1
ATOM 1208 O O . ARG A 1 164 ? -5.177 -6.278 17.252 1.00 89.62 164 ARG A O 1
ATOM 1215 N N . VAL A 1 165 ? -6.828 -7.644 16.559 1.00 90.56 165 VAL A N 1
ATOM 1216 C CA . VAL A 1 165 ? -7.294 -8.043 17.886 1.00 90.56 165 VAL A CA 1
ATOM 1217 C C . VAL A 1 165 ? -6.890 -9.490 18.131 1.00 90.56 165 VAL A C 1
ATOM 1219 O O . VAL A 1 165 ? -7.276 -10.399 17.391 1.00 90.56 165 VAL A O 1
ATOM 1222 N N . THR A 1 166 ? -6.111 -9.702 19.186 1.00 89.69 166 THR A N 1
ATOM 1223 C CA . THR A 1 166 ? -5.589 -11.009 19.586 1.00 89.69 166 THR A CA 1
ATOM 1224 C C . THR A 1 166 ? -5.909 -11.304 21.050 1.00 89.69 166 THR A C 1
ATOM 1226 O O . THR A 1 166 ? -6.142 -10.403 21.856 1.00 89.69 166 THR A O 1
ATOM 1229 N N . GLY A 1 167 ? -5.955 -12.590 21.394 1.00 86.44 167 GLY A N 1
ATOM 1230 C CA . GLY A 1 167 ? -5.993 -13.051 22.778 1.00 86.44 167 GLY A CA 1
ATOM 1231 C C . GLY A 1 167 ? -4.616 -12.989 23.444 1.00 86.44 167 GLY A C 1
ATOM 1232 O O . GLY A 1 167 ? -3.609 -12.679 22.810 1.00 86.44 167 GLY A O 1
ATOM 1233 N N . LEU A 1 168 ? -4.557 -13.360 24.727 1.00 81.00 168 LEU A N 1
ATOM 1234 C CA . LEU A 1 168 ? -3.334 -13.322 25.549 1.00 81.00 168 LEU A CA 1
ATOM 1235 C C . LEU A 1 168 ? -2.160 -14.150 24.994 1.00 81.00 168 LEU A C 1
ATOM 1237 O O . LEU A 1 168 ? -1.012 -13.902 25.337 1.00 81.00 168 LEU A O 1
ATOM 1241 N N . ASN A 1 169 ? -2.437 -15.132 24.142 1.00 84.75 169 ASN A N 1
ATOM 1242 C CA . ASN A 1 169 ? -1.446 -15.990 23.490 1.00 84.75 169 ASN A CA 1
ATOM 1243 C C . ASN A 1 169 ? -1.148 -15.576 22.038 1.00 84.75 169 ASN A C 1
ATOM 1245 O O . ASN A 1 169 ? -0.555 -16.350 21.291 1.00 84.75 169 ASN A O 1
ATOM 1249 N N . GLY A 1 170 ? -1.604 -14.395 21.611 1.00 84.44 170 GLY A N 1
ATOM 1250 C CA . GLY A 1 170 ? -1.453 -13.921 20.237 1.00 84.44 170 GLY A CA 1
ATOM 1251 C C . GLY A 1 170 ? -2.411 -14.568 19.233 1.00 84.44 170 GLY A C 1
ATOM 1252 O O . GLY A 1 170 ? -2.348 -14.226 18.053 1.00 84.44 170 GLY A O 1
ATOM 1253 N N . ILE A 1 171 ? -3.317 -15.460 19.664 1.00 89.25 171 ILE A N 1
ATOM 1254 C CA . ILE A 1 171 ? -4.313 -16.058 18.765 1.00 89.25 171 ILE A CA 1
ATOM 1255 C C . ILE A 1 171 ? -5.278 -14.967 18.286 1.00 89.25 171 ILE A C 1
ATOM 1257 O O . ILE A 1 171 ? -5.849 -14.260 19.124 1.00 89.25 171 ILE A O 1
ATOM 1261 N N . PRO A 1 172 ? -5.499 -14.825 16.970 1.00 91.88 172 PRO A N 1
ATOM 1262 C CA . PRO A 1 172 ? -6.437 -13.844 16.455 1.00 91.88 172 PRO A CA 1
ATOM 1263 C C . PRO A 1 172 ? -7.879 -14.099 16.895 1.00 91.88 172 PRO A C 1
ATOM 1265 O O . PRO A 1 172 ? -8.332 -15.241 16.959 1.00 91.88 172 PRO A O 1
ATOM 1268 N N . ILE A 1 173 ? -8.616 -13.023 17.172 1.00 93.38 173 ILE A N 1
ATOM 1269 C CA . ILE A 1 173 ? -10.024 -13.095 17.565 1.00 93.38 173 ILE A CA 1
ATOM 1270 C C . ILE A 1 173 ? -10.874 -12.501 16.443 1.00 93.38 173 ILE A C 1
ATOM 1272 O O . ILE A 1 173 ? -10.856 -11.292 16.219 1.00 93.38 173 ILE A O 1
ATOM 1276 N N . ALA A 1 174 ? -11.644 -13.350 15.767 1.00 94.62 174 ALA A N 1
ATOM 1277 C CA . ALA A 1 174 ? -12.586 -12.947 14.724 1.00 94.62 174 ALA A CA 1
ATOM 1278 C C . ALA A 1 174 ? -13.876 -12.332 15.293 1.00 94.62 174 ALA A C 1
ATOM 1280 O O . ALA A 1 174 ? -14.266 -12.625 16.426 1.00 94.62 174 ALA A O 1
ATOM 1281 N N . GLY A 1 175 ? -14.571 -11.515 14.500 1.00 93.50 175 GLY A N 1
ATOM 1282 C CA . GLY A 1 175 ? -15.882 -10.957 14.841 1.00 93.50 175 GLY A CA 1
ATOM 1283 C C . GLY A 1 175 ? -15.878 -9.991 16.031 1.00 93.50 175 GLY A C 1
ATOM 1284 O O . GLY A 1 175 ? -16.898 -9.846 16.704 1.00 93.50 175 GLY A O 1
ATOM 1285 N N . VAL A 1 176 ? -14.739 -9.366 16.337 1.00 93.06 176 VAL A N 1
ATOM 1286 C CA . VAL A 1 176 ? -14.656 -8.275 17.314 1.00 93.06 176 VAL A CA 1
ATOM 1287 C C . VAL A 1 176 ? -15.051 -6.989 16.615 1.00 93.06 176 VAL A C 1
ATOM 1289 O O . VAL A 1 176 ? -14.430 -6.627 15.619 1.00 93.06 176 VAL A O 1
ATOM 1292 N N . GLN A 1 177 ? -16.055 -6.290 17.141 1.00 92.06 177 GLN A N 1
ATOM 1293 C CA . GLN A 1 177 ? -16.386 -4.959 16.654 1.00 92.06 177 GLN A CA 1
ATOM 1294 C C . GLN A 1 177 ? -15.358 -3.973 17.201 1.00 92.06 177 GLN A C 1
ATOM 1296 O O . GLN A 1 177 ? -15.180 -3.872 18.416 1.00 92.06 177 GLN A O 1
ATOM 1301 N N . VAL A 1 178 ? -14.711 -3.236 16.309 1.00 90.69 178 VAL A N 1
ATOM 1302 C CA . VAL A 1 178 ? -13.747 -2.190 16.644 1.00 90.69 178 VAL A CA 1
ATOM 1303 C C . VAL A 1 178 ? -14.319 -0.850 16.204 1.00 90.69 178 VAL A C 1
ATOM 1305 O O . VAL A 1 178 ? -14.933 -0.754 15.142 1.00 90.69 178 VAL A O 1
ATOM 1308 N N . SER A 1 179 ? -14.159 0.181 17.030 1.00 87.88 179 SER A N 1
ATOM 1309 C CA . SER A 1 179 ? -14.644 1.529 16.746 1.00 87.88 179 SER A CA 1
ATOM 1310 C C . SER A 1 179 ? -13.613 2.593 17.094 1.00 87.88 179 SER A C 1
ATOM 1312 O O . SER A 1 179 ? -12.979 2.477 18.140 1.00 87.88 179 SER A O 1
ATOM 1314 N N . ALA A 1 180 ? -13.515 3.645 16.287 1.00 86.69 180 ALA A N 1
ATOM 1315 C CA . ALA A 1 180 ? -12.683 4.816 16.549 1.00 86.69 180 ALA A CA 1
ATOM 1316 C C . ALA A 1 180 ? -13.538 6.087 16.669 1.00 86.69 180 ALA A C 1
ATOM 1318 O O . ALA A 1 180 ? -14.352 6.379 15.791 1.00 86.69 180 ALA A O 1
ATOM 1319 N N . SER A 1 181 ? -13.325 6.846 17.746 1.00 84.38 181 SER A N 1
ATOM 1320 C CA . SER A 1 181 ? -13.992 8.126 18.034 1.00 84.38 181 SER A CA 1
ATOM 1321 C C . SER A 1 181 ? -12.959 9.234 18.195 1.00 84.38 181 SER A C 1
ATOM 1323 O O . SER A 1 181 ? -11.933 8.991 18.818 1.00 84.38 181 SER A O 1
ATOM 1325 N N . VAL A 1 182 ? -13.221 10.436 17.677 1.00 83.44 182 VAL A N 1
ATOM 1326 C CA . VAL A 1 182 ? -12.311 11.593 17.810 1.00 83.44 182 VAL A CA 1
ATOM 1327 C C . VAL A 1 182 ? -12.095 11.959 19.285 1.00 83.44 182 VAL A C 1
ATOM 1329 O O . VAL A 1 182 ? -13.047 11.938 20.068 1.00 83.44 182 VAL A O 1
ATOM 1332 N N . ASP A 1 183 ? -10.860 12.320 19.639 1.00 83.06 183 ASP A N 1
ATOM 1333 C CA . ASP A 1 183 ? -10.449 12.735 20.982 1.00 83.06 183 ASP A CA 1
ATOM 1334 C C . ASP A 1 183 ? -9.614 14.039 20.953 1.00 83.06 183 ASP A C 1
ATOM 1336 O O . ASP A 1 183 ? -8.592 14.084 20.266 1.00 83.06 183 ASP A O 1
ATOM 1340 N N . PRO A 1 184 ? -10.007 15.105 21.679 1.00 83.25 184 PRO A N 1
ATOM 1341 C CA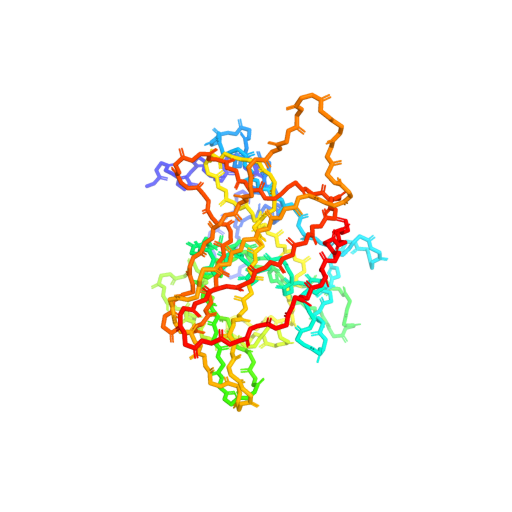 . PRO A 1 184 ? -11.266 15.240 22.410 1.00 83.25 184 PRO A CA 1
ATOM 1342 C C . PRO A 1 184 ? -12.468 15.303 21.454 1.00 83.25 184 PRO A C 1
ATOM 1344 O O . PRO A 1 184 ? -12.334 15.772 20.320 1.00 83.25 184 PRO A O 1
ATOM 1347 N N . PRO A 1 185 ? -13.664 14.871 21.894 1.00 80.44 185 PRO A N 1
ATOM 1348 C CA . PRO A 1 185 ? -14.865 14.993 21.080 1.00 80.44 185 PRO A CA 1
ATOM 1349 C C . PRO A 1 185 ? -15.128 16.472 20.737 1.00 80.44 185 PRO A C 1
ATOM 1351 O O . PRO A 1 185 ? -14.924 17.341 21.594 1.00 80.44 185 PRO A O 1
ATOM 1354 N N . PRO A 1 186 ? -15.594 16.791 19.513 1.00 79.19 186 PRO A N 1
ATOM 1355 C CA . PRO A 1 186 ? -15.884 18.170 19.144 1.00 79.19 186 PRO A CA 1
ATOM 1356 C C . PRO A 1 186 ? -17.021 18.750 20.002 1.00 79.19 186 PRO A C 1
ATOM 1358 O O . PRO A 1 186 ? -17.868 18.004 20.507 1.00 79.19 186 PRO A O 1
ATOM 1361 N N . PRO A 1 187 ? -17.076 20.084 20.170 1.00 78.44 187 PRO A N 1
ATOM 1362 C CA . PRO A 1 187 ? -18.156 20.717 20.909 1.00 78.44 187 PRO A CA 1
ATOM 1363 C C . PRO A 1 187 ? -19.516 20.483 20.217 1.00 78.44 187 PRO A C 1
ATOM 1365 O O . PRO A 1 187 ? -19.591 20.455 18.984 1.00 78.44 187 PRO A O 1
ATOM 1368 N N . PRO A 1 188 ? -20.613 20.350 20.988 1.00 76.31 188 PRO A N 1
ATOM 1369 C CA . PRO A 1 188 ? -21.961 20.227 20.439 1.00 76.31 188 PRO A CA 1
ATOM 1370 C C . PRO A 1 188 ? -22.315 21.365 19.461 1.00 76.31 188 PRO A C 1
ATOM 1372 O O . PRO A 1 188 ? -21.855 22.493 19.650 1.00 76.31 188 PRO A O 1
ATOM 1375 N N . PRO A 1 189 ? -23.165 21.111 18.446 1.00 72.44 189 PRO A N 1
ATOM 1376 C CA . PRO A 1 189 ? -23.952 19.891 18.222 1.00 72.44 189 PRO A CA 1
ATOM 1377 C C . PRO A 1 189 ? -23.206 18.791 17.445 1.00 72.44 189 PRO A C 1
ATOM 1379 O O . PRO A 1 189 ? -23.786 17.743 17.163 1.00 72.44 189 PRO A O 1
ATOM 1382 N N . THR A 1 190 ? -21.943 19.014 17.080 1.00 65.94 190 THR A N 1
ATOM 1383 C CA . THR A 1 190 ? -21.201 18.131 16.177 1.00 65.94 190 THR A CA 1
ATOM 1384 C C . THR A 1 190 ? -20.553 16.987 16.952 1.00 65.94 190 THR A C 1
ATOM 1386 O O . THR A 1 190 ? -19.415 17.094 17.392 1.00 65.94 190 THR A O 1
ATOM 1389 N N . ILE A 1 191 ? -21.259 15.867 17.106 1.00 61.75 191 ILE A N 1
ATOM 1390 C CA . ILE A 1 191 ? -20.655 14.614 17.581 1.00 61.75 191 ILE A CA 1
ATOM 1391 C C . ILE A 1 191 ? -20.551 13.670 16.376 1.00 61.75 191 ILE A C 1
ATOM 1393 O O . ILE A 1 191 ? -21.567 13.087 15.990 1.00 61.75 191 ILE A O 1
ATOM 1397 N N . PRO A 1 192 ? -19.375 13.542 15.730 1.00 68.44 192 PRO A N 1
ATOM 1398 C CA . PRO A 1 192 ? -19.204 12.606 14.630 1.00 68.44 192 PRO A CA 1
ATOM 1399 C C . PRO A 1 192 ? -19.470 11.182 15.120 1.00 68.44 192 PRO A C 1
ATOM 1401 O O . PRO A 1 192 ? -19.081 10.804 16.230 1.00 68.44 192 PRO A O 1
ATOM 1404 N N . LEU A 1 193 ? -20.158 10.394 14.292 1.00 71.56 193 LEU A N 1
ATOM 1405 C CA . LEU A 1 193 ? -20.353 8.979 14.577 1.00 71.56 193 LEU A CA 1
ATOM 1406 C C . LEU A 1 193 ? -18.992 8.271 14.560 1.00 71.56 193 LEU A C 1
ATOM 1408 O O . LEU A 1 193 ? -18.149 8.593 13.722 1.00 71.56 193 LEU A O 1
ATOM 1412 N N . PRO A 1 194 ? -18.763 7.302 15.459 1.00 78.75 194 PRO A N 1
ATOM 1413 C CA . PRO A 1 194 ? -17.542 6.520 15.420 1.00 78.75 194 PRO A CA 1
ATOM 1414 C C . PRO A 1 194 ? -17.476 5.699 14.136 1.00 78.75 194 PRO A C 1
ATOM 1416 O O . PRO A 1 194 ? -18.464 5.064 13.751 1.00 78.75 194 PRO A O 1
ATOM 1419 N N . VAL A 1 195 ? -16.291 5.644 13.534 1.00 85.56 195 VAL A N 1
ATOM 1420 C CA . VAL A 1 195 ? -16.011 4.720 12.430 1.00 85.56 195 VAL A CA 1
ATOM 1421 C C . VAL A 1 195 ? -15.878 3.318 13.013 1.00 85.56 195 VAL A C 1
ATOM 1423 O O . VAL A 1 195 ? -15.311 3.158 14.095 1.00 85.56 195 VAL A O 1
ATOM 1426 N N . ARG A 1 196 ? -16.438 2.304 12.346 1.00 87.44 196 ARG A N 1
ATOM 1427 C CA . ARG A 1 196 ? -16.472 0.923 12.849 1.00 87.44 196 ARG A CA 1
ATOM 1428 C C . ARG A 1 196 ? -16.058 -0.076 11.782 1.00 87.44 196 ARG A C 1
ATOM 1430 O O . ARG A 1 196 ? -16.381 0.104 10.616 1.00 87.44 196 ARG A O 1
ATOM 1437 N N . ASP A 1 197 ? -15.427 -1.158 12.217 1.00 90.12 197 ASP A N 1
ATOM 1438 C CA . ASP A 1 197 ? -15.214 -2.364 11.416 1.00 90.12 197 ASP A CA 1
ATOM 1439 C C . ASP A 1 197 ? -15.281 -3.608 12.321 1.00 90.12 197 ASP A C 1
ATOM 1441 O O . ASP A 1 197 ? -15.382 -3.496 13.547 1.00 90.12 197 ASP A O 1
ATOM 1445 N N . SER A 1 198 ? -15.290 -4.804 11.733 1.00 91.94 198 SER A N 1
ATOM 1446 C CA . SER A 1 198 ? -15.231 -6.068 12.470 1.00 91.94 198 SER A CA 1
ATOM 1447 C C . SER A 1 198 ? -14.041 -6.906 12.040 1.00 91.94 198 SER A C 1
ATOM 1449 O O . SER A 1 198 ? -13.753 -7.027 10.852 1.00 91.94 198 SER A O 1
ATOM 1451 N N . THR A 1 199 ? -13.380 -7.539 13.007 1.00 93.81 199 THR A N 1
ATOM 1452 C CA . THR A 1 199 ? -12.217 -8.366 12.700 1.00 93.81 199 THR A CA 1
ATOM 1453 C C . THR A 1 199 ? -12.575 -9.599 11.868 1.00 93.81 199 THR A C 1
ATOM 1455 O O . THR A 1 199 ? -13.568 -10.279 12.135 1.00 93.81 199 THR A O 1
ATOM 1458 N N . ASN A 1 200 ? -11.737 -9.925 10.884 1.00 92.88 200 ASN A N 1
ATOM 1459 C CA . ASN A 1 200 ? -11.837 -11.163 10.105 1.00 92.88 200 ASN A CA 1
ATOM 1460 C C . ASN A 1 200 ? -11.255 -12.381 10.860 1.00 92.88 200 ASN A C 1
ATOM 1462 O O . ASN A 1 200 ? -10.824 -12.271 12.008 1.00 92.88 200 ASN A O 1
ATOM 1466 N N . ASP A 1 201 ? -11.178 -13.542 10.202 1.00 94.56 201 ASP A N 1
ATOM 1467 C CA . ASP A 1 201 ? -10.652 -14.794 10.784 1.00 94.56 201 ASP A CA 1
ATOM 1468 C C . ASP A 1 201 ? -9.173 -14.726 11.202 1.00 94.56 201 ASP A C 1
ATOM 1470 O O . ASP A 1 201 ? -8.696 -15.541 11.990 1.00 94.56 201 ASP A O 1
ATOM 1474 N N . ARG A 1 202 ? -8.439 -13.723 10.711 1.00 90.69 202 ARG A N 1
ATOM 1475 C CA . ARG A 1 202 ? -7.057 -13.415 11.102 1.00 90.69 202 ARG A CA 1
ATOM 1476 C C . ARG A 1 202 ? -6.983 -12.320 12.167 1.00 90.69 202 ARG A C 1
ATOM 1478 O O . ARG A 1 202 ? -5.897 -11.810 12.439 1.00 90.69 202 ARG A O 1
ATOM 1485 N N . GLY A 1 203 ? -8.117 -11.950 12.765 1.00 92.75 203 GLY A N 1
ATOM 1486 C CA . GLY A 1 203 ? -8.231 -10.911 13.786 1.00 92.75 203 GLY A CA 1
ATOM 1487 C C . GLY A 1 203 ? -7.977 -9.499 13.264 1.00 92.75 203 GLY A C 1
ATOM 1488 O O . GLY A 1 203 ? -7.824 -8.594 14.076 1.00 92.75 203 GLY A O 1
ATOM 1489 N N . ILE A 1 204 ? -7.904 -9.299 11.946 1.00 92.25 204 ILE A N 1
ATOM 1490 C CA . ILE A 1 204 ? -7.596 -8.007 11.322 1.00 92.25 204 ILE A CA 1
ATOM 1491 C C . ILE A 1 204 ? -8.881 -7.202 11.173 1.00 92.25 204 ILE A C 1
ATOM 1493 O O . ILE A 1 204 ? -9.850 -7.726 10.626 1.00 92.25 204 ILE A O 1
ATOM 1497 N N . TYR A 1 205 ? -8.860 -5.946 11.613 1.00 91.88 205 TYR A N 1
ATOM 1498 C CA . TYR A 1 205 ? -9.833 -4.922 11.235 1.00 91.88 205 TYR A CA 1
ATOM 1499 C C . TYR A 1 205 ? -9.122 -3.847 10.414 1.00 91.88 205 TYR A C 1
ATOM 1501 O O . TYR A 1 205 ? -7.941 -3.571 10.635 1.00 91.88 205 TYR A O 1
ATOM 1509 N N . ALA A 1 206 ? -9.845 -3.208 9.509 1.00 90.56 206 ALA A N 1
ATOM 1510 C CA . ALA A 1 206 ? -9.394 -2.015 8.820 1.00 90.56 206 ALA A CA 1
ATOM 1511 C C . ALA A 1 206 ? -10.584 -1.080 8.661 1.00 90.56 206 ALA A C 1
ATOM 1513 O O . ALA A 1 206 ? -11.610 -1.471 8.108 1.00 90.56 206 ALA A O 1
ATOM 1514 N N . PHE A 1 207 ? -10.458 0.158 9.136 1.00 86.75 207 PHE A N 1
ATOM 1515 C CA . PHE A 1 207 ? -11.488 1.171 8.947 1.00 86.75 207 PHE A CA 1
ATOM 1516 C C . PHE A 1 207 ? -11.580 1.520 7.461 1.00 86.75 207 PHE A C 1
ATOM 1518 O O . PHE A 1 207 ? -10.908 2.409 6.942 1.00 86.75 207 PHE A O 1
ATOM 1525 N N . ARG A 1 208 ? -12.406 0.735 6.781 1.00 72.25 208 ARG A N 1
ATOM 1526 C CA . ARG A 1 208 ? -12.793 0.852 5.389 1.00 72.25 208 ARG A CA 1
ATOM 1527 C C . ARG A 1 208 ? -14.249 1.251 5.404 1.00 72.25 208 ARG A C 1
ATOM 1529 O O . ARG A 1 208 ? -15.055 0.603 6.070 1.00 72.25 208 ARG A O 1
ATOM 1536 N N . ASP A 1 209 ? -14.608 2.276 4.657 1.00 57.62 209 ASP A N 1
ATOM 1537 C CA . ASP A 1 209 ? -16.019 2.521 4.442 1.00 57.62 209 ASP A CA 1
ATOM 1538 C C . ASP A 1 209 ? -16.324 2.666 2.961 1.00 57.62 209 ASP A C 1
ATOM 1540 O O . ASP A 1 209 ? -15.845 3.569 2.280 1.00 57.62 209 ASP A O 1
ATOM 1544 N N . SER A 1 210 ? -17.124 1.716 2.488 1.00 48.44 210 SER A N 1
ATOM 1545 C CA . SER A 1 210 ? -17.672 1.638 1.136 1.00 48.44 210 SER A CA 1
ATOM 1546 C C . SER A 1 210 ? -19.106 2.178 1.057 1.00 48.44 210 SER A C 1
ATOM 1548 O O . SER A 1 210 ? -19.630 2.315 -0.044 1.00 48.44 210 SER A O 1
ATOM 1550 N N . PHE A 1 211 ? -19.740 2.517 2.187 1.00 45.91 211 PHE A N 1
ATOM 1551 C CA . PHE A 1 211 ? -21.132 2.971 2.255 1.00 45.91 211 PHE A CA 1
ATOM 1552 C C . PHE A 1 211 ? -21.308 4.402 2.786 1.00 45.91 211 PHE A C 1
ATOM 1554 O O . PHE A 1 211 ? -22.234 5.074 2.334 1.00 45.91 211 PHE A O 1
ATOM 1561 N N . PHE A 1 212 ? -20.430 4.915 3.658 1.00 50.25 212 PHE A N 1
ATOM 1562 C CA . PHE A 1 212 ? -20.481 6.314 4.129 1.00 50.25 212 PHE A CA 1
ATOM 1563 C C . PHE A 1 212 ? -19.203 7.131 3.887 1.00 50.25 212 PHE A C 1
ATOM 1565 O O . PHE A 1 212 ? -19.143 8.278 4.331 1.00 50.25 212 PHE A O 1
ATOM 1572 N N . ASN A 1 213 ? -18.218 6.608 3.137 1.00 54.88 213 ASN A N 1
ATOM 1573 C CA . ASN A 1 213 ? -16.977 7.316 2.767 1.00 54.88 213 ASN A CA 1
ATOM 1574 C C . ASN A 1 213 ? -16.204 7.914 3.966 1.00 54.88 213 ASN A C 1
ATOM 1576 O O . ASN A 1 213 ? -15.464 8.887 3.800 1.00 54.88 213 ASN A O 1
ATOM 1580 N N . GLN A 1 214 ? -16.368 7.365 5.172 1.00 61.19 214 GLN A N 1
ATOM 1581 C CA . GLN A 1 214 ? -15.727 7.891 6.375 1.00 61.19 214 GLN A CA 1
ATOM 1582 C C . GLN A 1 214 ? -14.478 7.086 6.725 1.00 61.19 214 GLN A C 1
ATOM 1584 O O . GLN A 1 214 ? -14.541 6.056 7.393 1.00 61.19 214 GLN A O 1
ATOM 1589 N N . PHE A 1 215 ? -13.330 7.592 6.278 1.00 73.31 215 PHE A N 1
ATOM 1590 C CA . PHE A 1 215 ? -12.031 7.203 6.817 1.00 73.31 215 PHE A CA 1
ATOM 1591 C C . PHE A 1 215 ? -11.656 8.127 7.979 1.00 73.31 215 PHE A C 1
ATOM 1593 O O . PHE A 1 215 ? -12.277 9.172 8.193 1.00 73.31 215 PHE A O 1
ATOM 1600 N N . LEU A 1 216 ? -10.639 7.737 8.746 1.00 81.19 216 LEU A N 1
ATOM 1601 C CA . LEU A 1 216 ? -10.156 8.566 9.846 1.00 81.19 216 LEU A CA 1
ATOM 1602 C C . LEU A 1 216 ? -9.425 9.785 9.282 1.00 81.19 216 LEU A C 1
ATOM 1604 O O . LEU A 1 216 ? -8.619 9.663 8.370 1.00 81.19 216 LEU A O 1
ATOM 1608 N N . GLY A 1 217 ? -9.718 10.974 9.793 1.00 79.38 217 GLY A N 1
ATOM 1609 C CA . GLY A 1 217 ? -8.999 12.184 9.420 1.00 79.38 217 GLY A CA 1
ATOM 1610 C C . GLY A 1 217 ? -7.532 12.092 9.834 1.00 79.38 217 GLY A C 1
ATOM 1611 O O . GLY A 1 217 ? -7.214 11.634 10.932 1.00 79.38 217 GLY A O 1
ATOM 1612 N N . SER A 1 218 ? -6.639 12.548 8.961 1.00 78.44 218 SER A N 1
ATOM 1613 C CA . SER A 1 218 ? -5.216 12.689 9.272 1.00 78.44 218 SER A CA 1
ATOM 1614 C C . SER A 1 218 ? -5.020 13.716 10.403 1.00 78.44 218 SER A C 1
ATOM 1616 O O . SER A 1 218 ? -5.874 14.583 10.618 1.00 78.44 218 SER A O 1
ATOM 1618 N N . ASN A 1 219 ? -3.902 13.640 11.132 1.00 77.06 219 ASN A N 1
ATOM 1619 C CA . ASN A 1 219 ? -3.555 14.576 12.219 1.00 77.06 219 ASN A CA 1
ATOM 1620 C C . ASN A 1 219 ? -4.646 14.743 13.296 1.00 77.06 219 ASN A C 1
ATOM 1622 O O . ASN A 1 219 ? -4.817 15.822 13.864 1.00 77.06 219 ASN A O 1
ATOM 1626 N N . THR A 1 220 ? -5.401 13.678 13.560 1.00 79.25 220 THR A N 1
ATOM 1627 C CA . THR A 1 220 ? -6.505 13.660 14.521 1.00 79.25 220 THR A CA 1
ATOM 1628 C C . THR A 1 220 ? -6.281 12.528 15.520 1.00 79.25 220 THR A C 1
ATOM 1630 O O . THR A 1 220 ? -5.955 11.409 15.131 1.00 79.25 220 THR A O 1
ATOM 1633 N N . SER A 1 221 ? -6.456 12.802 16.812 1.00 82.94 221 SER A N 1
ATOM 1634 C CA . SER A 1 221 ? -6.383 11.775 17.856 1.00 82.94 221 SER A CA 1
ATOM 1635 C C . SER A 1 221 ? -7.707 11.027 17.971 1.00 82.94 221 SER A C 1
ATOM 1637 O O . SER A 1 221 ? -8.780 11.617 17.822 1.00 82.94 221 SER A O 1
ATOM 1639 N N . TYR A 1 222 ? -7.631 9.725 18.253 1.00 82.75 222 TYR A N 1
ATOM 1640 C CA . TYR A 1 222 ? -8.802 8.868 18.378 1.00 82.75 222 TYR A CA 1
ATOM 1641 C C . TYR A 1 222 ? -8.731 7.984 19.623 1.00 82.75 222 TYR A C 1
ATOM 1643 O O . TYR A 1 222 ? -7.680 7.498 20.029 1.00 82.75 222 TYR A O 1
ATOM 1651 N N . ILE A 1 223 ? -9.888 7.693 20.203 1.00 83.38 223 ILE A N 1
ATOM 1652 C CA . ILE A 1 223 ? -10.048 6.596 21.152 1.00 83.38 223 ILE A CA 1
ATOM 1653 C C . ILE A 1 223 ? -10.536 5.380 20.371 1.00 83.38 223 ILE A C 1
ATOM 1655 O O . ILE A 1 223 ? -11.596 5.424 19.740 1.00 83.38 223 ILE A O 1
ATOM 1659 N N . VAL A 1 224 ? -9.764 4.292 20.433 1.00 86.19 224 VAL A N 1
ATOM 1660 C CA . VAL A 1 224 ? -10.118 3.008 19.822 1.00 86.19 224 VAL A CA 1
ATOM 1661 C C . VAL A 1 224 ? -10.696 2.082 20.888 1.00 86.19 224 VAL A C 1
ATOM 1663 O O . VAL A 1 224 ? -10.065 1.787 21.903 1.00 86.19 224 VAL A O 1
ATOM 1666 N N . CYS A 1 225 ? -11.907 1.597 20.636 1.00 85.75 225 CYS A N 1
ATOM 1667 C CA . CYS A 1 225 ? -12.619 0.658 21.495 1.00 85.75 225 CYS A CA 1
ATOM 1668 C C . CYS A 1 225 ? -12.871 -0.653 20.750 1.00 85.75 225 CYS A C 1
ATOM 1670 O O . CYS A 1 225 ? -13.151 -0.648 19.554 1.00 85.75 225 CYS A O 1
ATOM 1672 N N . ALA A 1 226 ? -12.828 -1.770 21.476 1.00 89.38 226 ALA A N 1
ATOM 1673 C CA . ALA A 1 226 ? -13.145 -3.098 20.966 1.00 89.38 226 ALA A CA 1
ATOM 1674 C C . ALA A 1 226 ? -14.236 -3.753 21.825 1.00 89.38 226 ALA A C 1
ATOM 1676 O O . ALA A 1 226 ? -14.258 -3.584 23.045 1.00 89.38 226 ALA A O 1
ATOM 1677 N N . GLY A 1 227 ? -15.140 -4.503 21.195 1.00 89.00 227 GLY A N 1
ATOM 1678 C CA . GLY A 1 227 ? -16.253 -5.157 21.875 1.00 89.00 227 GLY A CA 1
ATOM 1679 C C . GLY A 1 227 ? -16.694 -6.453 21.199 1.00 89.00 227 GLY A C 1
ATOM 1680 O O . GLY A 1 227 ? -16.885 -6.513 19.985 1.00 89.00 227 GLY A O 1
ATOM 1681 N N . ARG A 1 228 ? -16.881 -7.501 22.009 1.00 88.31 228 ARG A N 1
ATOM 1682 C CA . ARG A 1 228 ? -17.439 -8.803 21.617 1.00 88.31 228 ARG A CA 1
ATOM 1683 C C . ARG A 1 228 ? -17.985 -9.513 22.856 1.00 88.31 228 ARG A C 1
ATOM 1685 O O . ARG A 1 228 ? -17.315 -9.544 23.884 1.00 88.31 228 ARG A O 1
ATOM 1692 N N . SER A 1 229 ? -19.180 -10.100 22.760 1.00 87.56 229 SER A N 1
ATOM 1693 C CA . SER A 1 229 ? -19.759 -10.888 23.859 1.00 87.56 229 SER A CA 1
ATOM 1694 C C . SER A 1 229 ? -18.823 -12.033 24.268 1.00 87.56 229 SER A C 1
ATOM 1696 O O . SER A 1 229 ? -18.254 -12.699 23.403 1.00 87.56 229 SER A O 1
ATOM 1698 N N . GLY A 1 230 ? -18.653 -12.247 25.575 1.00 85.00 230 GLY A N 1
ATOM 1699 C CA . GLY A 1 230 ? -17.754 -13.267 26.129 1.00 85.00 230 GLY A CA 1
ATOM 1700 C C . GLY A 1 230 ? -16.278 -12.858 26.227 1.00 85.00 230 GLY A C 1
ATOM 1701 O O . GLY A 1 230 ? -15.472 -13.656 26.696 1.00 85.00 230 GLY A O 1
ATOM 1702 N N . TYR A 1 231 ? -15.921 -11.632 25.833 1.00 83.56 231 TYR A N 1
ATOM 1703 C CA . TYR A 1 231 ? -14.564 -11.096 25.939 1.00 83.56 231 TYR A CA 1
ATOM 1704 C C . TYR A 1 231 ? -14.545 -9.805 26.759 1.00 83.56 231 TYR A C 1
ATOM 1706 O O . TYR A 1 231 ? -15.463 -8.989 26.683 1.00 83.56 231 TYR A O 1
ATOM 1714 N N . PHE A 1 232 ? -13.461 -9.603 27.506 1.00 83.19 232 PHE A N 1
ATOM 1715 C CA . PHE A 1 232 ? -13.150 -8.334 28.156 1.00 83.19 232 PHE A CA 1
ATOM 1716 C C . PHE A 1 232 ? -11.961 -7.697 27.444 1.00 83.19 232 PHE A C 1
ATOM 1718 O O . PHE A 1 232 ? -10.892 -8.300 27.358 1.00 83.19 232 PHE A O 1
ATOM 1725 N N . PHE A 1 233 ? -12.153 -6.481 26.941 1.00 81.38 233 PHE A N 1
ATOM 1726 C CA . PHE A 1 233 ? -11.105 -5.694 26.301 1.00 81.38 233 PHE A CA 1
ATOM 1727 C C . PHE A 1 233 ? -10.726 -4.539 27.219 1.00 81.38 233 PHE A C 1
ATOM 1729 O O . PHE A 1 233 ? -11.599 -3.851 27.750 1.00 81.38 233 PHE A O 1
ATOM 1736 N N . GLN A 1 234 ? -9.427 -4.318 27.409 1.00 68.44 234 GLN A N 1
ATOM 1737 C CA . GLN A 1 234 ? -8.958 -3.077 28.012 1.00 68.44 234 GLN A CA 1
ATOM 1738 C C . GLN A 1 234 ? -8.979 -1.983 26.935 1.00 68.44 234 GLN A C 1
ATOM 1740 O O . GLN A 1 234 ? -8.451 -2.219 25.845 1.00 68.44 234 GLN A O 1
ATOM 1745 N N . PRO A 1 235 ? -9.590 -0.811 27.194 1.00 61.47 235 PRO A N 1
ATOM 1746 C CA . PRO A 1 235 ? -9.494 0.321 26.283 1.00 61.47 235 PRO A CA 1
ATOM 1747 C C . PRO A 1 235 ? -8.026 0.684 26.073 1.00 61.47 235 PRO A C 1
ATOM 1749 O O . PRO A 1 235 ? -7.286 0.843 27.044 1.00 61.47 235 PRO A O 1
ATOM 1752 N N . HIS A 1 236 ? -7.613 0.823 24.816 1.00 59.25 236 HIS A N 1
ATOM 1753 C CA . HIS A 1 236 ? -6.270 1.269 24.481 1.00 59.25 236 HIS A CA 1
ATOM 1754 C C . HIS A 1 236 ? -6.385 2.655 23.842 1.00 59.25 236 HIS A C 1
ATOM 1756 O O . HIS A 1 236 ? -6.817 2.746 22.691 1.00 59.25 236 HIS A O 1
ATOM 1762 N N . PRO A 1 237 ? -6.040 3.747 24.551 1.00 53.88 237 PRO A N 1
ATOM 1763 C CA . PRO A 1 237 ? -5.919 5.042 23.896 1.00 53.88 237 PRO A CA 1
ATOM 1764 C C . PRO A 1 237 ? -4.848 4.925 22.802 1.00 53.88 237 PRO A C 1
ATOM 1766 O O . PRO A 1 237 ? -3.788 4.331 23.028 1.00 53.88 237 PRO A O 1
ATOM 1769 N N . GLN A 1 238 ? -5.164 5.411 21.602 1.00 55.62 238 GLN A N 1
ATOM 1770 C CA . GLN A 1 238 ? -4.302 5.346 20.423 1.00 55.62 238 GLN A CA 1
ATOM 1771 C C . GLN A 1 238 ? -4.273 6.729 19.781 1.00 55.62 238 GLN A C 1
ATOM 1773 O O . GLN A 1 238 ? -5.165 7.103 19.026 1.00 55.62 238 GLN A O 1
ATOM 1778 N N . SER A 1 239 ? -3.236 7.507 20.063 1.00 48.47 239 SER A N 1
ATOM 1779 C CA . SER A 1 239 ? -3.006 8.726 19.296 1.00 48.47 239 SER A CA 1
ATOM 1780 C C . SER A 1 239 ? -2.527 8.336 17.900 1.00 48.47 239 SER A C 1
ATOM 1782 O O . SER A 1 239 ? -1.438 7.779 17.752 1.00 48.47 239 SER A O 1
ATOM 1784 N N . LEU A 1 240 ? -3.326 8.622 16.872 1.00 49.84 240 LEU A N 1
ATOM 1785 C CA . LEU A 1 240 ? -2.861 8.549 15.492 1.00 49.84 240 LEU A CA 1
ATOM 1786 C C . LEU A 1 240 ? -2.005 9.787 15.220 1.00 49.84 240 LEU A C 1
ATOM 1788 O O . LEU A 1 240 ? -2.504 10.851 14.866 1.00 49.84 240 LEU A O 1
ATOM 1792 N N . TYR A 1 241 ? -0.699 9.650 15.431 1.00 39.06 241 TYR A N 1
ATOM 1793 C CA . TYR A 1 241 ? 0.271 10.609 14.922 1.00 39.06 241 TYR A CA 1
ATOM 1794 C C . TYR A 1 241 ? 0.644 10.177 13.507 1.00 39.06 241 TYR A C 1
ATOM 1796 O O . TYR A 1 241 ? 1.301 9.154 13.325 1.00 39.06 241 TYR A O 1
ATOM 1804 N N . THR A 1 242 ? 0.211 10.935 12.508 1.00 43.34 242 THR A N 1
ATOM 1805 C CA . THR A 1 242 ? 0.713 10.790 11.138 1.00 43.34 242 THR A CA 1
ATOM 1806 C C . THR A 1 242 ? 1.716 11.899 10.841 1.00 43.34 242 THR A C 1
ATOM 1808 O O . THR A 1 242 ? 1.582 13.011 11.353 1.00 43.34 242 THR A O 1
ATOM 1811 N N . THR A 1 243 ? 2.742 11.549 10.068 1.00 37.72 243 THR A N 1
ATOM 1812 C CA . THR A 1 243 ? 3.767 12.438 9.494 1.00 37.72 243 THR A CA 1
ATOM 1813 C C . THR A 1 243 ? 3.218 13.282 8.360 1.00 37.72 243 THR A C 1
ATOM 1815 O O . THR A 1 243 ? 2.439 12.707 7.567 1.00 37.72 243 THR A O 1
#

InterPro domains:
  IPR000200 Peptidase C10, streptopain [PF01640] (1-131)
  IPR038765 Papain-like cysteine peptidase superfamily [SSF54001] (2-152)
  IPR044934 Peptidase C10, streptopain superfmaily [G3DSA:3.90.70.50] (1-158)